Protein AF-A0A365K9Y0-F1 (afdb_monomer_lite)

Secondary structure (DSSP, 8-state):
-HHHHHHHHHHHHHHHHHHHHHHHHHHSS-----HHHHHHHHHHHHHHHHHHHHHHHHHHHHHHHHTTS---THHHHHHHHHHHHHHHHHHHHHHHHHHHHHHHHHHHHHTT--HHHHHHHHHHHHHHHHHHHHTHHHHHHH-TTS-PPPTT-TTHHHHHHHHS-HHHHHHHHHHHHHHHHHHHHHHHHHHHHHHHHHHHH----HHHHHHHHHHHHHHHHHHHHHHHT-

pLDDT: mean 86.02, std 10.95, range [47.28, 97.75]

InterPro domains:
  IPR021509 Protein of unknown function DUF3169 [PF11368] (10-225)

Structure (mmCIF, N/CA/C/O backbone):
data_AF-A0A365K9Y0-F1
#
_entry.id   AF-A0A365K9Y0-F1
#
loop_
_atom_site.group_PDB
_atom_site.id
_atom_site.type_symbol
_atom_site.label_atom_id
_atom_site.label_alt_id
_atom_site.label_comp_id
_atom_site.label_asym_id
_atom_site.label_entity_id
_atom_site.label_seq_id
_atom_site.pdbx_PDB_ins_code
_atom_site.Cartn_x
_atom_site.Cartn_y
_atom_site.Cartn_z
_atom_site.occupancy
_atom_site.B_iso_or_equiv
_atom_site.auth_seq_id
_atom_site.auth_comp_id
_atom_site.auth_asym_id
_atom_site.auth_atom_id
_atom_site.pdbx_PDB_model_num
ATOM 1 N N . MET A 1 1 ? 14.639 14.909 0.137 1.00 47.28 1 MET A N 1
ATOM 2 C CA . MET A 1 1 ? 13.345 14.200 0.332 1.00 47.28 1 MET A CA 1
ATOM 3 C C . MET A 1 1 ? 13.220 13.390 1.638 1.00 47.28 1 MET A C 1
ATOM 5 O O . MET A 1 1 ? 12.130 13.371 2.189 1.00 47.28 1 MET A O 1
ATOM 9 N N . LYS A 1 2 ? 14.280 12.770 2.198 1.00 50.22 2 LYS A N 1
ATOM 10 C CA . LYS A 1 2 ? 14.204 11.940 3.435 1.00 50.22 2 LYS A CA 1
ATOM 11 C C . LYS A 1 2 ? 13.753 12.659 4.723 1.00 50.22 2 LYS A C 1
ATOM 13 O O . LYS A 1 2 ? 13.186 12.006 5.595 1.00 50.22 2 LYS A O 1
ATOM 18 N N . ASN A 1 3 ? 13.998 13.965 4.860 1.00 50.78 3 ASN A N 1
ATOM 19 C CA . ASN A 1 3 ? 13.683 14.694 6.098 1.00 50.78 3 ASN A CA 1
ATOM 20 C C . ASN A 1 3 ? 12.217 15.143 6.171 1.00 50.78 3 ASN A C 1
ATOM 22 O O . ASN A 1 3 ? 11.611 15.014 7.228 1.00 50.78 3 ASN A O 1
ATOM 26 N N . GLY A 1 4 ? 11.616 15.565 5.052 1.00 55.62 4 GLY A N 1
ATOM 27 C CA . GLY A 1 4 ? 10.211 15.995 5.015 1.00 55.62 4 GLY A CA 1
ATOM 28 C C . GLY A 1 4 ? 9.234 14.875 5.385 1.00 55.62 4 GLY A C 1
ATOM 29 O O . GLY A 1 4 ? 8.349 15.078 6.205 1.00 55.62 4 GLY A O 1
ATOM 30 N N . MET A 1 5 ? 9.459 13.660 4.875 1.00 51.56 5 MET A N 1
ATOM 31 C CA . MET A 1 5 ? 8.613 12.503 5.192 1.00 51.56 5 MET A CA 1
ATOM 32 C C . MET A 1 5 ? 8.728 12.074 6.663 1.00 51.56 5 MET A C 1
ATOM 34 O O . MET A 1 5 ? 7.728 11.753 7.295 1.00 51.56 5 MET A O 1
ATOM 38 N N . LYS A 1 6 ? 9.932 12.136 7.252 1.00 57.03 6 LYS A N 1
ATOM 39 C CA . LYS A 1 6 ? 10.126 11.882 8.690 1.00 57.03 6 LYS A CA 1
ATOM 40 C C . LYS A 1 6 ? 9.431 12.931 9.559 1.00 57.03 6 LYS A C 1
ATOM 42 O O . LYS A 1 6 ? 8.888 12.584 10.603 1.00 57.03 6 LYS A O 1
ATOM 47 N N . ILE A 1 7 ? 9.449 14.195 9.135 1.00 66.12 7 ILE A N 1
ATOM 48 C CA . ILE A 1 7 ? 8.769 15.293 9.829 1.00 66.12 7 ILE A CA 1
ATOM 49 C C . ILE A 1 7 ? 7.248 15.117 9.734 1.00 66.12 7 ILE A C 1
ATOM 51 O O . ILE A 1 7 ? 6.581 15.192 10.757 1.00 66.12 7 ILE A O 1
ATOM 55 N N . ALA A 1 8 ? 6.711 14.768 8.561 1.00 60.38 8 ALA A N 1
ATOM 56 C CA . ALA A 1 8 ? 5.287 14.479 8.382 1.00 60.38 8 ALA A CA 1
ATOM 57 C C . ALA A 1 8 ? 4.805 13.307 9.256 1.00 60.38 8 ALA A C 1
ATOM 59 O O . ALA A 1 8 ? 3.777 13.419 9.914 1.00 60.38 8 ALA A O 1
ATOM 60 N N . ILE A 1 9 ? 5.582 12.220 9.338 1.00 59.28 9 ILE A N 1
ATOM 61 C CA . ILE A 1 9 ? 5.271 11.077 10.215 1.00 59.28 9 ILE A CA 1
ATOM 62 C C . ILE A 1 9 ? 5.286 11.496 11.691 1.00 59.28 9 ILE A C 1
ATOM 64 O O . ILE A 1 9 ? 4.375 11.149 12.435 1.00 59.28 9 ILE A O 1
ATOM 68 N N . ARG A 1 10 ? 6.283 12.279 12.125 1.00 67.69 10 ARG A N 1
ATOM 69 C CA . ARG A 1 10 ? 6.345 12.795 13.504 1.00 67.69 10 ARG A CA 1
ATOM 70 C C . ARG A 1 10 ? 5.195 13.748 13.821 1.00 67.69 10 ARG A C 1
ATOM 72 O O . ARG A 1 10 ? 4.688 13.704 14.933 1.00 67.69 10 ARG A O 1
ATOM 79 N N . MET A 1 11 ? 4.771 14.568 12.859 1.00 72.19 11 MET A N 1
ATOM 80 C CA . MET A 1 11 ? 3.613 15.451 13.010 1.00 72.19 11 MET A CA 1
ATOM 81 C C . MET A 1 11 ? 2.305 14.665 13.081 1.00 72.19 11 MET A C 1
ATOM 83 O O . MET A 1 11 ? 1.490 14.972 13.935 1.00 72.19 11 MET A O 1
ATOM 87 N N . LEU A 1 12 ? 2.122 13.622 12.264 1.00 64.69 12 LEU A N 1
ATOM 88 C CA . LEU A 1 12 ? 0.952 12.741 12.351 1.00 64.69 12 LEU A CA 1
ATOM 89 C C . LEU A 1 12 ? 0.891 12.012 13.695 1.00 64.69 12 LEU A C 1
ATOM 91 O O . LEU A 1 12 ? -0.146 12.025 14.348 1.00 64.69 12 LEU A O 1
ATOM 95 N N . ILE A 1 13 ? 2.009 11.435 14.145 1.00 69.88 13 ILE A N 1
ATOM 96 C CA . ILE A 1 13 ? 2.094 10.778 15.457 1.00 69.88 13 ILE A CA 1
ATOM 97 C C . ILE A 1 13 ? 1.832 11.790 16.579 1.00 69.88 13 ILE A C 1
ATOM 99 O O . ILE A 1 13 ? 1.041 11.517 17.475 1.00 69.88 13 ILE A O 1
ATOM 103 N N . GLY A 1 14 ? 2.450 12.972 16.514 1.00 72.56 14 GLY A N 1
ATOM 104 C CA . GLY A 1 14 ? 2.245 14.044 17.486 1.00 72.56 14 GLY A CA 1
ATOM 105 C C . GLY A 1 14 ? 0.813 14.578 17.498 1.00 72.56 14 GLY A C 1
ATOM 106 O O . GLY A 1 14 ? 0.299 14.876 18.567 1.00 72.56 14 GLY A O 1
ATOM 107 N N . ALA A 1 15 ? 0.148 14.644 16.344 1.00 73.38 15 ALA A N 1
ATOM 108 C CA . ALA A 1 15 ? -1.249 15.046 16.233 1.00 73.38 15 ALA A CA 1
ATOM 109 C C . ALA A 1 15 ? -2.186 13.988 16.821 1.00 73.38 15 ALA A C 1
ATOM 111 O O . ALA A 1 15 ? -3.086 14.342 17.570 1.00 73.38 15 ALA A O 1
ATOM 112 N N . ILE A 1 16 ? -1.943 12.701 16.549 1.00 69.62 16 ILE A N 1
ATOM 113 C CA . ILE A 1 16 ? -2.717 11.596 17.133 1.00 69.62 16 ILE A CA 1
ATOM 114 C C . ILE A 1 16 ? -2.555 11.599 18.656 1.00 69.62 16 ILE A C 1
ATOM 116 O O . ILE A 1 16 ? -3.551 11.643 19.369 1.00 69.62 16 ILE A O 1
ATOM 120 N N . ILE A 1 17 ? -1.312 11.635 19.153 1.00 74.31 17 ILE A N 1
ATOM 121 C CA . ILE A 1 17 ? -1.021 11.654 20.594 1.00 74.31 17 ILE A CA 1
ATOM 122 C C . ILE A 1 17 ? -1.597 12.919 21.241 1.00 74.31 17 ILE A C 1
ATOM 124 O O . ILE A 1 17 ? -2.304 12.831 22.241 1.00 74.31 17 ILE A O 1
ATOM 128 N N . GLY A 1 18 ? -1.347 14.092 20.657 1.00 75.00 18 GLY A N 1
ATOM 129 C CA . GLY A 1 18 ? -1.820 15.376 21.169 1.00 75.00 18 GLY A CA 1
ATOM 130 C C . GLY A 1 18 ? -3.343 15.459 21.226 1.00 75.00 18 GLY A C 1
ATOM 131 O O . GLY A 1 18 ? -3.885 15.863 22.249 1.00 75.00 18 GLY A O 1
ATOM 132 N N . PHE A 1 19 ? -4.031 15.002 20.177 1.00 72.06 19 PHE A N 1
ATOM 133 C CA . PHE A 1 19 ? -5.490 14.914 20.153 1.00 72.06 19 PHE A CA 1
ATOM 134 C C . PHE A 1 19 ? -6.008 13.963 21.238 1.00 72.06 19 PHE A C 1
ATOM 136 O O . PHE A 1 19 ? -6.910 14.330 21.987 1.00 72.06 19 PHE A O 1
ATOM 143 N N . THR A 1 20 ? -5.394 12.783 21.394 1.00 63.97 20 THR A N 1
ATOM 144 C CA . THR A 1 20 ? -5.797 11.821 22.434 1.00 63.97 20 THR A CA 1
ATOM 145 C C . THR A 1 20 ? -5.592 12.336 23.859 1.00 63.97 20 THR A C 1
ATOM 147 O O . THR A 1 20 ? -6.484 12.189 24.689 1.00 63.97 20 THR A O 1
ATOM 150 N N . VAL A 1 21 ? -4.461 12.988 24.145 1.00 71.69 21 VAL A N 1
ATOM 151 C CA . VAL A 1 21 ? -4.162 13.540 25.477 1.00 71.69 21 VAL A CA 1
ATOM 152 C C . VAL A 1 21 ? -5.057 14.739 25.796 1.00 71.69 21 VAL A C 1
ATOM 154 O O . VAL A 1 21 ? -5.558 14.841 26.913 1.00 71.69 21 VAL A O 1
ATOM 157 N N . AL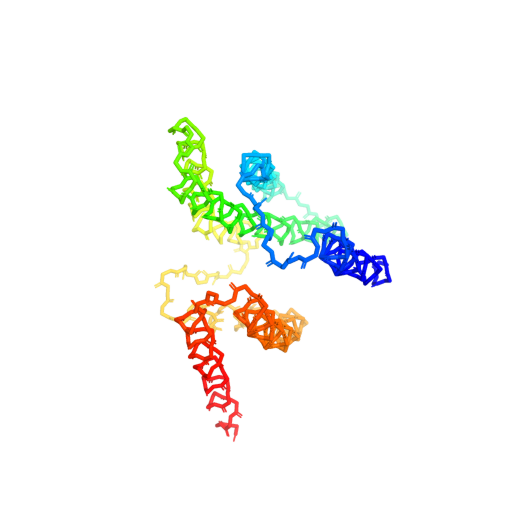A A 1 22 ? -5.289 15.630 24.827 1.00 72.56 22 ALA A N 1
ATOM 158 C CA . ALA A 1 22 ? -6.133 16.807 25.023 1.00 72.56 22 ALA A CA 1
ATOM 159 C C . ALA A 1 22 ? -7.593 16.426 25.307 1.00 72.56 22 ALA A C 1
ATOM 161 O O . ALA A 1 22 ? -8.188 16.948 26.245 1.00 72.56 22 ALA A O 1
ATOM 162 N N . HIS A 1 23 ? -8.149 15.479 24.550 1.00 64.88 23 HIS A N 1
ATOM 163 C CA . HIS A 1 23 ? -9.526 15.016 24.739 1.00 64.88 23 HIS A CA 1
ATOM 164 C C . HIS A 1 23 ? -9.741 14.394 26.123 1.00 64.88 23 HIS A C 1
ATOM 166 O O . HIS A 1 23 ? -10.699 14.712 26.820 1.00 64.88 23 HIS A O 1
ATOM 172 N N . ALA A 1 24 ? -8.807 13.550 26.560 1.00 65.12 24 ALA A N 1
ATOM 173 C CA . ALA A 1 24 ? -8.882 12.916 27.867 1.00 65.12 24 ALA A CA 1
ATOM 174 C C . ALA A 1 24 ? -8.747 13.895 29.037 1.00 65.12 24 ALA A C 1
ATOM 176 O O . ALA A 1 24 ? -9.374 13.707 30.079 1.00 65.12 24 ALA A O 1
ATOM 177 N N . ALA A 1 25 ? -7.943 14.948 28.867 1.00 72.12 25 ALA A N 1
ATOM 178 C CA . ALA A 1 25 ? -7.830 16.015 29.853 1.00 72.12 25 ALA A CA 1
ATOM 179 C C . ALA A 1 25 ? -9.125 16.841 29.974 1.00 72.12 25 ALA A C 1
ATOM 181 O O . ALA A 1 25 ? -9.393 17.383 31.044 1.00 72.12 25 ALA A O 1
ATOM 182 N N . MET A 1 26 ? -9.925 16.933 28.904 1.00 70.75 26 MET A N 1
ATOM 183 C CA . MET A 1 26 ? -11.165 17.716 28.879 1.00 70.75 26 MET A CA 1
ATOM 184 C C . MET A 1 26 ? -12.379 16.971 29.450 1.00 70.75 26 MET A C 1
ATOM 186 O O . MET A 1 26 ? -13.209 17.598 30.100 1.00 70.75 26 MET A O 1
ATOM 190 N N . GLU A 1 27 ? -12.500 15.659 29.236 1.00 63.69 27 GLU A N 1
ATOM 191 C CA . GLU A 1 27 ? -13.720 14.909 29.590 1.00 63.69 27 GLU A CA 1
ATOM 192 C C . GLU A 1 27 ? -13.666 14.190 30.945 1.00 63.69 27 GLU A C 1
ATOM 194 O O . GLU A 1 27 ? -14.670 13.633 31.391 1.00 63.69 27 GLU A O 1
ATOM 199 N N . GLY A 1 28 ? -12.510 14.166 31.621 1.00 61.38 28 GLY A N 1
ATOM 200 C CA . GLY A 1 28 ? -12.351 13.517 32.933 1.00 61.38 28 GLY A CA 1
ATOM 201 C C . GLY A 1 28 ? -12.549 11.990 32.927 1.00 61.38 28 GLY A C 1
ATOM 202 O O . GLY A 1 28 ? -12.435 11.347 33.969 1.00 61.38 28 GLY A O 1
ATOM 203 N N . SER A 1 29 ? -12.814 11.405 31.759 1.00 61.25 29 SER A N 1
ATOM 204 C CA . SER A 1 29 ? -12.914 9.974 31.488 1.00 61.25 29 SER A CA 1
ATOM 205 C C . SER A 1 29 ? -12.377 9.694 30.080 1.00 61.25 29 SER A C 1
ATOM 207 O O . SER A 1 29 ? -12.438 10.551 29.202 1.00 61.25 29 SER A O 1
ATOM 209 N N . TRP A 1 30 ? -11.802 8.509 29.856 1.00 59.56 30 TRP A N 1
ATOM 210 C CA . TRP A 1 30 ? -11.184 8.144 28.572 1.00 59.56 30 TRP A CA 1
ATOM 211 C C . TRP A 1 30 ? -12.194 7.467 27.628 1.00 59.56 30 TRP A C 1
ATOM 213 O O . TRP A 1 30 ? -11.940 6.391 27.086 1.00 59.56 30 TRP A O 1
ATOM 223 N N . GLN A 1 31 ? -13.376 8.062 27.459 1.00 60.00 31 GLN A N 1
ATOM 224 C CA . GLN A 1 31 ? -14.395 7.573 26.526 1.00 60.00 31 GLN A CA 1
ATOM 225 C C . GLN A 1 31 ? -14.465 8.493 25.307 1.00 60.00 31 GLN A C 1
ATOM 227 O O . GLN A 1 31 ? -15.309 9.371 25.218 1.00 60.00 31 GLN A O 1
ATOM 232 N N . MET A 1 32 ? -13.565 8.277 24.343 1.00 61.09 32 MET A N 1
ATOM 233 C CA . MET A 1 32 ? -13.654 8.949 23.045 1.00 61.09 32 MET A CA 1
ATOM 234 C C . MET A 1 32 ? -14.816 8.370 22.235 1.00 61.09 32 MET A C 1
ATOM 236 O O . MET A 1 32 ? -14.696 7.269 21.687 1.00 61.09 32 MET A O 1
ATOM 240 N N . ASP A 1 33 ? -15.910 9.121 22.109 1.00 68.00 33 ASP A N 1
ATOM 241 C CA . ASP A 1 33 ? -16.922 8.826 21.100 1.00 68.00 33 ASP A CA 1
ATOM 242 C C . ASP A 1 33 ? -16.385 9.206 19.711 1.00 68.00 33 ASP A C 1
ATOM 244 O O . ASP A 1 33 ? -16.372 10.365 19.296 1.00 68.00 33 ASP A O 1
ATOM 248 N N . LEU A 1 34 ? -15.883 8.205 18.986 1.00 72.38 34 LEU A N 1
ATOM 249 C CA . LEU A 1 34 ? -15.376 8.360 17.621 1.00 72.38 34 LEU A CA 1
ATOM 250 C C . LEU A 1 34 ? -16.486 8.251 16.566 1.00 72.38 34 LEU A C 1
ATOM 252 O O . LEU A 1 34 ? -16.213 8.422 15.374 1.00 72.38 34 LEU A O 1
ATOM 256 N N . GLN A 1 35 ? -17.732 7.980 16.966 1.00 77.69 35 GLN A N 1
ATOM 257 C CA . GLN A 1 35 ? -18.856 7.832 16.045 1.00 77.69 35 GLN A CA 1
ATOM 258 C C . GLN A 1 35 ? -19.092 9.086 15.176 1.00 77.69 35 GLN A C 1
ATOM 260 O O . GLN A 1 35 ? -19.286 8.919 13.966 1.00 77.69 35 GLN A O 1
ATOM 265 N N . PRO A 1 36 ? -18.976 10.331 15.690 1.00 84.06 36 PRO A N 1
ATOM 266 C CA . PRO A 1 36 ? -19.108 11.538 14.869 1.00 84.06 36 PRO A CA 1
ATOM 267 C C . PRO A 1 36 ? -18.029 11.661 13.782 1.00 84.06 36 PRO A C 1
ATOM 269 O O . PRO A 1 36 ? -18.266 12.256 12.730 1.00 84.06 36 PRO A O 1
ATOM 272 N N . LEU A 1 37 ? -16.846 11.075 14.004 1.00 85.69 37 LEU A N 1
ATOM 273 C CA . LEU A 1 37 ? -15.742 11.082 13.041 1.00 85.69 37 LEU A CA 1
ATOM 274 C C . LEU A 1 37 ? -15.871 9.985 11.977 1.00 85.69 37 LEU A C 1
ATOM 276 O O . LEU A 1 37 ? -15.222 10.073 10.934 1.00 85.69 37 LEU A O 1
ATOM 280 N N . ALA A 1 38 ? -16.717 8.974 12.189 1.00 88.50 38 ALA A N 1
ATOM 281 C CA . ALA A 1 38 ? -16.817 7.831 11.288 1.00 88.50 38 ALA A CA 1
ATOM 282 C C . ALA A 1 38 ? -17.196 8.247 9.857 1.00 88.50 38 ALA A C 1
ATOM 284 O O . ALA A 1 38 ? -16.569 7.791 8.897 1.00 88.50 38 ALA A O 1
ATOM 285 N N . TYR A 1 39 ? -18.180 9.138 9.703 1.00 91.44 39 TYR A N 1
ATOM 286 C CA . TYR A 1 39 ? -18.627 9.615 8.391 1.00 91.44 39 TYR A CA 1
ATOM 287 C C . TYR A 1 39 ? -17.567 10.450 7.645 1.00 91.44 39 TYR A C 1
ATOM 289 O O . TYR A 1 39 ? -17.219 10.080 6.520 1.00 91.44 39 TYR A O 1
ATOM 297 N N . PRO A 1 40 ? -16.986 11.527 8.223 1.00 93.62 40 PRO A N 1
ATOM 298 C CA . PRO A 1 40 ? -15.965 12.306 7.522 1.00 93.62 40 PRO A CA 1
ATOM 299 C C . PRO A 1 40 ? -14.711 11.482 7.206 1.00 93.62 40 PRO A C 1
ATOM 301 O O . PRO A 1 40 ? -14.171 11.604 6.106 1.00 93.62 40 PRO A O 1
ATOM 304 N N . VAL A 1 41 ? -14.278 10.591 8.108 1.00 93.12 41 VAL A N 1
ATOM 305 C CA . VAL A 1 41 ? -13.145 9.687 7.843 1.00 93.12 41 VAL A CA 1
ATOM 306 C C . VAL A 1 41 ? -13.463 8.743 6.685 1.00 93.12 41 VAL A C 1
ATOM 308 O O . VAL A 1 41 ? -12.632 8.561 5.797 1.00 93.12 41 VAL A O 1
ATOM 311 N N . THR A 1 42 ? -14.677 8.193 6.637 1.00 95.12 42 THR A N 1
ATOM 312 C CA . THR A 1 42 ? -15.108 7.325 5.533 1.00 95.12 42 THR A CA 1
ATOM 313 C C . THR A 1 42 ? -15.072 8.063 4.200 1.00 95.12 42 THR A C 1
ATOM 315 O O . THR A 1 42 ? -14.525 7.541 3.232 1.00 95.12 42 THR A O 1
ATOM 318 N N . LEU A 1 43 ? -15.584 9.295 4.145 1.00 95.56 43 LEU A N 1
ATOM 319 C CA . LEU A 1 43 ? -15.583 10.097 2.921 1.00 95.56 43 LEU A CA 1
ATOM 320 C C . LEU A 1 43 ? -14.155 10.351 2.420 1.00 95.56 43 LEU A C 1
ATOM 322 O O . LEU A 1 43 ? -13.883 10.182 1.231 1.00 95.56 43 LEU A O 1
ATOM 326 N N . VAL A 1 44 ? -13.229 10.680 3.326 1.00 96.38 44 VAL A N 1
ATOM 327 C CA . VAL A 1 44 ? -11.808 10.861 2.996 1.00 96.38 44 VAL A CA 1
ATOM 328 C C . VAL A 1 44 ? -11.189 9.568 2.461 1.00 96.38 44 VAL A C 1
ATOM 330 O O . VAL A 1 44 ? -10.495 9.610 1.446 1.00 96.38 44 VAL A O 1
ATOM 333 N N . LEU A 1 45 ? -11.453 8.419 3.090 1.00 96.75 45 LEU A N 1
ATOM 334 C CA . LEU A 1 45 ? -10.920 7.129 2.641 1.00 96.75 45 LEU A CA 1
ATOM 335 C C . LEU A 1 45 ? -11.465 6.722 1.267 1.00 96.75 45 LEU A C 1
ATOM 337 O O . LEU A 1 45 ? -10.691 6.286 0.414 1.00 96.75 45 LEU A O 1
ATOM 341 N N . VAL A 1 46 ? -12.767 6.906 1.025 1.00 97.19 46 VAL A N 1
ATOM 342 C CA . VAL A 1 46 ? -13.390 6.635 -0.280 1.00 97.19 46 VAL A CA 1
ATOM 343 C C . VAL A 1 46 ? -12.799 7.548 -1.351 1.00 97.19 46 VAL A C 1
ATOM 345 O O . VAL A 1 46 ? -12.366 7.063 -2.395 1.00 97.19 46 VAL A O 1
ATOM 348 N N . ALA A 1 47 ? -12.718 8.855 -1.090 1.00 97.25 47 ALA A N 1
ATOM 349 C CA . ALA A 1 47 ? -12.146 9.811 -2.034 1.00 97.25 47 ALA A CA 1
ATOM 350 C C . ALA A 1 47 ? -10.680 9.482 -2.353 1.00 97.25 47 ALA A C 1
ATOM 352 O O . ALA A 1 47 ? -10.295 9.446 -3.522 1.00 97.25 47 ALA A O 1
ATOM 353 N N . ALA A 1 48 ? -9.873 9.178 -1.334 1.00 97.31 48 ALA A N 1
ATOM 354 C CA . ALA A 1 48 ? -8.477 8.798 -1.512 1.00 97.31 48 ALA A CA 1
ATOM 355 C C . ALA A 1 48 ? -8.334 7.487 -2.304 1.00 97.31 48 ALA A C 1
ATOM 357 O O . ALA A 1 48 ? -7.503 7.418 -3.207 1.00 97.31 48 ALA A O 1
ATOM 358 N N . SER A 1 49 ? -9.179 6.484 -2.040 1.00 97.38 49 SER A N 1
ATOM 359 C CA . SER A 1 49 ? -9.207 5.228 -2.802 1.00 97.38 49 SER A CA 1
ATOM 360 C C . SER A 1 49 ? -9.529 5.468 -4.283 1.00 97.38 49 SER A C 1
ATOM 362 O O . SER A 1 49 ? -8.810 4.982 -5.157 1.00 97.38 49 SER A O 1
ATOM 364 N N . VAL A 1 50 ? -10.537 6.295 -4.581 1.00 97.44 50 VAL A N 1
ATOM 365 C CA . VAL A 1 50 ? -10.897 6.661 -5.961 1.00 97.44 50 VAL A CA 1
ATOM 366 C C . VAL A 1 50 ? -9.753 7.401 -6.655 1.00 97.44 50 VAL A C 1
ATOM 368 O O . VAL A 1 50 ? -9.393 7.055 -7.779 1.00 97.44 50 VAL A O 1
ATOM 371 N N . VAL A 1 51 ? -9.127 8.379 -5.994 1.00 97.75 51 VAL A N 1
ATOM 372 C CA . VAL A 1 51 ? -7.969 9.103 -6.549 1.00 97.75 51 VAL A CA 1
ATOM 373 C C . VAL A 1 51 ? -6.811 8.146 -6.840 1.00 97.75 51 VAL A C 1
ATOM 375 O O . VAL A 1 51 ? -6.220 8.207 -7.917 1.00 97.75 51 VAL A O 1
ATOM 378 N N . SER A 1 52 ? -6.513 7.224 -5.925 1.00 96.94 52 SER A N 1
ATOM 379 C CA . SER A 1 52 ? -5.496 6.189 -6.114 1.00 96.94 52 SER A CA 1
ATOM 380 C C . SER A 1 52 ? -5.778 5.300 -7.331 1.00 96.94 52 SER A C 1
ATOM 382 O O . SER A 1 52 ? -4.873 5.037 -8.128 1.00 96.94 52 SER A O 1
ATOM 384 N N . VAL A 1 53 ? -7.033 4.894 -7.536 1.00 96.12 53 VAL A N 1
ATOM 385 C CA . VAL A 1 53 ? -7.451 4.137 -8.726 1.00 96.12 53 VAL A CA 1
ATOM 386 C C . VAL A 1 53 ? -7.257 4.959 -10.001 1.00 96.12 53 VAL A C 1
ATOM 388 O O . VAL A 1 53 ? -6.661 4.469 -10.961 1.00 96.12 53 VAL A O 1
ATOM 391 N N . LEU A 1 54 ? -7.693 6.221 -10.012 1.00 96.94 54 LEU A N 1
ATOM 392 C CA . LEU A 1 54 ? -7.542 7.108 -11.170 1.00 96.94 54 LEU A CA 1
ATOM 393 C C . LEU A 1 54 ? -6.069 7.325 -11.537 1.00 96.94 54 LEU A C 1
ATOM 395 O O . LEU A 1 54 ? -5.719 7.262 -12.715 1.00 96.94 54 LEU A O 1
ATOM 399 N N . LEU A 1 55 ? -5.195 7.519 -10.545 1.00 96.81 55 LEU A N 1
ATOM 400 C CA . LEU A 1 55 ? -3.750 7.630 -10.760 1.00 96.81 55 LEU A CA 1
ATOM 401 C C . LEU A 1 55 ? -3.163 6.347 -11.353 1.00 96.81 55 LEU A C 1
ATOM 403 O O . LEU A 1 55 ? -2.358 6.414 -12.282 1.00 96.81 55 LEU A O 1
ATOM 407 N N . THR A 1 56 ? -3.600 5.186 -10.864 1.00 96.00 56 THR A N 1
ATOM 408 C CA . THR A 1 56 ? -3.172 3.879 -11.385 1.00 96.00 56 THR A CA 1
ATOM 409 C C . THR A 1 56 ? -3.541 3.732 -12.861 1.00 96.00 56 THR A C 1
ATOM 411 O O . THR A 1 56 ? -2.682 3.421 -13.686 1.00 96.00 56 THR A O 1
ATOM 414 N N . VAL A 1 57 ? -4.797 4.025 -13.216 1.00 95.50 57 VAL A N 1
ATOM 415 C CA . VAL A 1 57 ? -5.289 3.987 -14.605 1.00 95.50 57 VAL A CA 1
ATOM 416 C C . VAL A 1 57 ? -4.529 4.986 -15.480 1.00 95.50 57 VAL A C 1
ATOM 418 O O . VAL A 1 57 ? -4.100 4.645 -16.582 1.00 95.50 57 VAL A O 1
ATOM 421 N N . TYR A 1 58 ? -4.329 6.212 -14.996 1.00 96.00 58 TYR A N 1
ATOM 422 C CA . TYR A 1 58 ? -3.607 7.255 -15.721 1.00 96.00 58 TYR A CA 1
ATOM 423 C C . TYR A 1 58 ? -2.176 6.824 -16.066 1.00 96.00 58 TYR A C 1
ATOM 425 O O . TYR A 1 58 ? -1.774 6.898 -17.231 1.00 96.00 58 TYR A O 1
ATOM 433 N N . TYR A 1 59 ? -1.417 6.328 -15.085 1.00 95.50 59 TYR A N 1
ATOM 434 C CA . TYR A 1 59 ? -0.057 5.853 -15.327 1.00 95.50 59 TYR A CA 1
ATOM 435 C C . TYR A 1 59 ? -0.030 4.614 -16.222 1.00 95.50 59 TYR A C 1
ATOM 437 O O . TYR A 1 59 ? 0.800 4.558 -17.126 1.00 95.50 59 TYR A O 1
ATOM 445 N N . TYR A 1 60 ? -0.968 3.677 -16.056 1.00 94.12 60 TYR A N 1
ATOM 446 C CA . TYR A 1 60 ? -1.105 2.524 -16.948 1.00 94.12 60 TYR A CA 1
ATOM 447 C C . TYR A 1 60 ? -1.251 2.953 -18.417 1.00 94.12 60 TYR A C 1
ATOM 449 O O . TYR A 1 60 ? -0.519 2.477 -19.288 1.00 94.12 60 TYR A O 1
ATOM 457 N N . LEU A 1 61 ? -2.168 3.886 -18.702 1.00 93.62 61 LEU A N 1
ATOM 458 C CA . LEU A 1 61 ? -2.399 4.385 -20.061 1.00 93.62 61 LEU A CA 1
ATOM 459 C C . LEU A 1 61 ? -1.175 5.127 -20.607 1.00 93.62 61 LEU A C 1
ATOM 461 O O . LEU A 1 61 ? -0.826 4.966 -21.778 1.00 93.62 61 LEU A O 1
ATOM 465 N N . LYS A 1 62 ? -0.506 5.912 -19.758 1.00 92.94 62 LYS A N 1
ATOM 466 C CA . LYS A 1 62 ? 0.698 6.659 -20.122 1.00 92.94 62 LYS A CA 1
ATOM 467 C C . LYS A 1 62 ? 1.853 5.732 -20.499 1.00 92.94 62 LYS A C 1
ATOM 469 O O . LYS A 1 62 ? 2.418 5.898 -21.575 1.00 92.94 62 LYS A O 1
ATOM 474 N N . ILE A 1 63 ? 2.141 4.727 -19.671 1.00 92.94 63 ILE A N 1
ATOM 475 C CA . ILE A 1 63 ? 3.171 3.713 -19.938 1.00 92.94 63 ILE A CA 1
ATOM 476 C C . ILE A 1 63 ? 2.834 2.955 -21.217 1.00 92.94 63 ILE A C 1
ATOM 478 O O . ILE A 1 63 ? 3.683 2.816 -22.089 1.00 92.94 63 ILE A O 1
ATOM 482 N N . ARG A 1 64 ? 1.578 2.519 -21.376 1.00 90.50 64 ARG A N 1
ATOM 483 C CA . ARG A 1 64 ? 1.137 1.798 -22.576 1.00 90.50 64 ARG A CA 1
ATOM 484 C C . ARG A 1 64 ? 1.359 2.605 -23.857 1.00 90.50 64 ARG A C 1
ATOM 486 O O . ARG A 1 64 ? 1.668 2.008 -24.881 1.00 90.50 64 ARG A O 1
ATOM 493 N N . LYS A 1 65 ? 1.178 3.929 -23.811 1.00 87.69 65 LYS A N 1
ATOM 494 C CA . LYS A 1 65 ? 1.452 4.819 -24.946 1.00 87.69 65 LYS A CA 1
ATOM 495 C C . LYS A 1 65 ? 2.954 4.973 -25.194 1.00 87.69 65 LYS A C 1
ATOM 497 O O . LYS A 1 65 ? 3.369 4.935 -26.344 1.00 87.69 65 LYS A O 1
ATOM 502 N N . SER A 1 66 ? 3.749 5.148 -24.139 1.00 85.50 66 SER A N 1
ATOM 503 C CA . SER A 1 66 ? 5.204 5.322 -24.244 1.00 85.50 66 SER A CA 1
ATOM 504 C C . SER A 1 66 ? 5.931 4.061 -24.713 1.00 85.50 66 SER A C 1
ATOM 506 O O . SER A 1 66 ? 6.828 4.172 -25.533 1.00 85.50 66 SER A O 1
ATOM 508 N N . ALA A 1 67 ? 5.494 2.880 -24.278 1.00 84.44 67 ALA A N 1
ATOM 509 C CA . ALA A 1 67 ? 6.094 1.597 -24.648 1.00 84.44 67 ALA A CA 1
ATOM 510 C C . ALA A 1 67 ? 5.918 1.216 -26.134 1.00 84.44 67 ALA A C 1
ATOM 512 O O . ALA A 1 67 ? 6.451 0.210 -26.576 1.00 84.44 67 ALA A O 1
ATOM 513 N N . GLY A 1 68 ? 5.121 1.970 -26.901 1.00 75.44 68 GLY A N 1
ATOM 514 C CA . GLY A 1 68 ? 4.932 1.750 -28.339 1.00 75.44 68 GLY A CA 1
ATOM 515 C C . GLY A 1 68 ? 5.773 2.665 -29.233 1.00 75.44 68 GLY A C 1
ATOM 516 O O . GLY A 1 68 ? 5.551 2.666 -30.439 1.00 75.44 68 GLY A O 1
ATOM 517 N N . ILE A 1 69 ? 6.651 3.492 -28.659 1.00 81.31 69 ILE A N 1
ATOM 518 C CA . ILE A 1 69 ? 7.484 4.450 -29.393 1.00 81.31 69 ILE A CA 1
ATOM 519 C C . ILE A 1 69 ? 8.913 3.907 -29.418 1.00 81.31 69 ILE A C 1
ATOM 521 O O . ILE A 1 69 ? 9.501 3.719 -28.358 1.00 81.31 69 ILE A O 1
ATOM 525 N N . GLU A 1 70 ? 9.463 3.680 -30.611 1.00 73.94 70 GLU A N 1
ATOM 526 C CA . GLU A 1 70 ? 10.880 3.342 -30.780 1.00 73.94 70 GLU A CA 1
ATOM 527 C C . GLU A 1 70 ? 11.727 4.605 -30.574 1.00 73.94 70 GLU A C 1
ATOM 529 O O . GLU A 1 70 ? 11.514 5.629 -31.230 1.00 73.94 70 GLU A O 1
ATOM 534 N N . LEU A 1 71 ? 12.651 4.543 -29.620 1.00 79.62 71 LEU A N 1
ATOM 535 C CA . LEU A 1 71 ? 13.617 5.591 -29.291 1.00 79.62 71 LEU A CA 1
ATOM 536 C C . LEU A 1 71 ? 15.021 4.986 -29.394 1.00 79.62 71 LEU A C 1
ATOM 538 O O . LEU A 1 71 ? 15.157 3.770 -29.337 1.00 79.62 71 LEU A O 1
ATOM 542 N N . TYR A 1 72 ? 16.045 5.824 -29.565 1.00 78.69 72 TYR A N 1
ATOM 543 C CA . TYR A 1 72 ? 17.426 5.363 -29.721 1.00 78.69 72 TYR A CA 1
ATOM 544 C C . TYR A 1 72 ? 18.390 6.199 -28.882 1.00 78.69 72 TYR A C 1
ATOM 546 O O . TYR A 1 72 ? 18.273 7.426 -28.825 1.00 78.69 72 TYR A O 1
ATOM 554 N N . GLY A 1 73 ? 19.394 5.542 -28.301 1.00 80.94 73 GLY A N 1
ATOM 555 C CA . GLY A 1 73 ? 20.480 6.207 -27.581 1.00 80.94 73 GLY A CA 1
ATOM 556 C C . GLY A 1 73 ? 20.018 6.806 -26.251 1.00 80.94 73 GLY A C 1
ATOM 557 O O . GLY A 1 73 ? 19.280 6.179 -25.503 1.00 80.94 73 GLY A O 1
ATOM 558 N N . GLU A 1 74 ? 20.436 8.034 -25.943 1.00 80.19 74 GLU A N 1
ATOM 559 C CA . GLU A 1 74 ? 20.157 8.677 -24.645 1.00 80.19 74 GLU A CA 1
ATOM 560 C C . GLU A 1 74 ? 18.650 8.868 -24.368 1.00 80.19 74 GLU A C 1
ATOM 562 O O . GLU A 1 74 ? 18.202 8.810 -23.220 1.00 80.19 74 GLU A O 1
ATOM 567 N N . ASP A 1 75 ? 17.842 9.038 -25.418 1.00 81.44 75 ASP A N 1
ATOM 568 C CA . ASP A 1 75 ? 16.388 9.171 -25.293 1.00 81.44 75 ASP A CA 1
ATOM 569 C C . ASP A 1 75 ? 15.703 7.858 -24.878 1.00 81.44 75 ASP A C 1
ATOM 571 O O . ASP A 1 75 ? 14.669 7.893 -24.202 1.00 81.44 75 ASP A O 1
ATOM 575 N N . GLU A 1 76 ? 16.281 6.711 -25.245 1.00 82.75 76 GLU A N 1
ATOM 576 C CA . GLU A 1 76 ? 15.809 5.374 -24.868 1.00 82.75 76 GLU A CA 1
ATOM 577 C C . GLU A 1 76 ? 16.021 5.143 -23.366 1.00 82.75 76 GLU A C 1
ATOM 579 O O . GLU A 1 76 ? 15.051 4.931 -22.634 1.00 82.75 76 GLU A O 1
ATOM 584 N N . ASP A 1 77 ? 17.247 5.350 -22.876 1.00 81.69 77 ASP A N 1
ATOM 585 C CA . ASP A 1 77 ? 17.604 5.209 -21.457 1.00 81.69 77 ASP A CA 1
ATOM 586 C C . ASP A 1 77 ? 16.736 6.106 -20.549 1.00 81.69 77 ASP A C 1
ATOM 588 O O . ASP A 1 77 ? 16.232 5.700 -19.489 1.00 81.69 77 ASP A O 1
ATOM 592 N N . LEU A 1 78 ? 16.515 7.359 -20.967 1.00 84.81 78 LEU A N 1
ATOM 593 C CA . LEU A 1 78 ? 15.673 8.307 -20.237 1.00 84.81 78 LEU A CA 1
ATOM 594 C C . LEU A 1 78 ? 14.194 7.900 -20.247 1.00 84.81 78 LEU A C 1
ATOM 596 O O . LEU A 1 78 ? 13.481 8.126 -19.254 1.00 84.81 78 LEU A O 1
ATOM 600 N N . ALA A 1 79 ? 13.712 7.332 -21.352 1.00 85.56 79 ALA A N 1
ATOM 601 C CA . ALA A 1 79 ? 12.351 6.832 -21.462 1.00 85.56 79 ALA A CA 1
ATOM 602 C C . ALA A 1 79 ? 12.144 5.595 -20.585 1.00 85.56 79 ALA A C 1
ATOM 604 O O . ALA A 1 79 ? 11.183 5.579 -19.809 1.00 85.56 79 ALA A O 1
ATOM 605 N N . GLU A 1 80 ? 13.059 4.627 -20.610 1.00 86.06 80 GLU A N 1
ATOM 606 C CA . GLU A 1 80 ? 13.019 3.438 -19.756 1.00 86.06 80 GLU A CA 1
ATOM 607 C C . GLU A 1 80 ? 12.964 3.804 -18.273 1.00 86.06 80 GLU A C 1
ATOM 609 O O . GLU A 1 80 ? 12.040 3.403 -17.554 1.00 86.06 80 GLU A O 1
ATOM 614 N N . GLY A 1 81 ? 13.885 4.657 -17.812 1.00 86.81 81 GLY A N 1
ATOM 615 C CA . GLY A 1 81 ? 13.910 5.106 -16.422 1.00 86.81 81 GLY A CA 1
ATOM 616 C C . GLY A 1 81 ? 12.622 5.831 -16.012 1.00 86.81 81 GLY A C 1
ATOM 617 O O . GLY A 1 81 ? 12.140 5.693 -14.880 1.00 86.81 81 GLY A O 1
ATOM 618 N N . ARG A 1 82 ? 12.011 6.589 -16.931 1.00 89.06 82 ARG A N 1
ATOM 619 C CA . ARG A 1 82 ? 10.724 7.259 -16.702 1.00 89.06 82 ARG A CA 1
ATOM 620 C C . ARG A 1 82 ? 9.568 6.263 -16.631 1.00 89.06 82 ARG A C 1
ATOM 622 O O . ARG A 1 82 ? 8.713 6.420 -15.755 1.00 89.06 82 ARG A O 1
ATOM 629 N N . MET A 1 83 ? 9.521 5.273 -17.520 1.00 91.31 83 MET A N 1
ATOM 630 C CA . MET A 1 83 ? 8.488 4.237 -17.510 1.00 91.31 83 MET A CA 1
ATOM 631 C C . MET A 1 83 ? 8.575 3.389 -16.241 1.00 91.31 83 MET A C 1
ATOM 633 O O . MET A 1 83 ? 7.549 3.155 -15.610 1.00 91.31 83 MET A O 1
ATOM 637 N N . TYR A 1 84 ? 9.779 3.011 -15.802 1.00 90.38 84 TYR A N 1
ATOM 638 C CA . TYR A 1 84 ? 9.977 2.243 -14.570 1.00 90.38 84 TYR A CA 1
ATOM 639 C C . TYR A 1 84 ? 9.485 2.990 -13.319 1.00 90.38 84 TYR A C 1
ATOM 641 O O . TYR A 1 84 ? 8.822 2.413 -12.449 1.00 90.38 84 TYR A O 1
ATOM 649 N N . ARG A 1 85 ? 9.736 4.306 -13.237 1.00 92.12 85 ARG A N 1
ATOM 650 C CA . ARG A 1 85 ? 9.189 5.155 -12.161 1.00 92.12 85 ARG A CA 1
ATOM 651 C C . ARG A 1 85 ? 7.665 5.202 -12.204 1.00 92.12 85 ARG A C 1
ATOM 653 O O . ARG A 1 85 ? 7.030 4.960 -11.187 1.00 92.12 85 ARG A O 1
ATOM 660 N N . GLN A 1 86 ? 7.082 5.434 -13.380 1.00 93.69 86 GLN A N 1
ATOM 661 C CA . GLN A 1 86 ? 5.625 5.445 -13.545 1.00 93.69 86 GLN A CA 1
ATOM 662 C C . GLN A 1 86 ? 4.998 4.090 -13.205 1.00 93.69 86 GLN A C 1
ATOM 664 O O . GLN A 1 86 ? 3.929 4.052 -12.607 1.00 93.69 86 GLN A O 1
ATOM 669 N N . TYR A 1 87 ? 5.660 2.985 -13.551 1.00 93.88 87 TYR A N 1
ATOM 670 C CA . TYR A 1 87 ? 5.218 1.637 -13.207 1.00 93.88 87 TYR A CA 1
ATOM 671 C C . TYR A 1 87 ? 5.206 1.431 -11.688 1.00 93.88 87 TYR A C 1
ATOM 673 O O . TYR A 1 87 ? 4.229 0.928 -11.127 1.00 93.88 87 TYR A O 1
ATOM 681 N N . SER A 1 88 ? 6.269 1.872 -11.014 1.00 93.19 88 SER A N 1
ATOM 682 C CA . SER A 1 88 ? 6.382 1.819 -9.554 1.00 93.19 88 SER A CA 1
ATOM 683 C C . SER A 1 88 ? 5.318 2.688 -8.871 1.00 93.19 88 SER A C 1
ATOM 685 O O . SER A 1 88 ? 4.645 2.220 -7.953 1.00 93.19 88 SER A O 1
ATOM 687 N N . ASP A 1 89 ? 5.104 3.914 -9.358 1.00 94.88 89 ASP A N 1
ATOM 688 C CA . ASP A 1 89 ? 4.096 4.847 -8.839 1.00 94.88 89 ASP A CA 1
ATOM 689 C C . ASP A 1 89 ? 2.666 4.328 -9.059 1.00 94.88 89 ASP A C 1
ATOM 691 O O . ASP A 1 89 ? 1.830 4.414 -8.160 1.00 94.88 89 ASP A O 1
ATOM 695 N N . ALA A 1 90 ? 2.386 3.734 -10.223 1.00 94.75 90 ALA A N 1
ATOM 696 C CA . ALA A 1 90 ? 1.109 3.087 -10.519 1.00 94.75 90 ALA A CA 1
ATOM 697 C C . ALA A 1 90 ? 0.850 1.898 -9.590 1.00 94.75 90 ALA A C 1
ATOM 699 O O . ALA A 1 90 ? -0.245 1.759 -9.052 1.00 94.75 90 ALA A O 1
ATOM 700 N N . THR A 1 91 ? 1.864 1.060 -9.367 1.00 93.81 91 THR A N 1
ATOM 701 C CA . THR A 1 91 ? 1.766 -0.101 -8.471 1.00 93.81 91 THR A CA 1
ATOM 702 C C . THR A 1 91 ? 1.510 0.344 -7.030 1.00 93.81 91 THR A C 1
ATOM 704 O O . THR A 1 91 ? 0.651 -0.216 -6.347 1.00 93.81 91 THR A O 1
ATOM 707 N N . LEU A 1 92 ? 2.205 1.391 -6.572 1.00 94.00 92 LEU A N 1
ATOM 708 C CA . LEU A 1 92 ? 1.978 1.990 -5.258 1.00 94.00 92 LEU A CA 1
ATOM 709 C C . LEU A 1 92 ? 0.555 2.547 -5.135 1.00 94.00 92 LEU A C 1
ATOM 711 O O . LEU A 1 92 ? -0.134 2.242 -4.162 1.00 94.00 92 LEU A O 1
ATOM 715 N N . ALA A 1 93 ? 0.107 3.335 -6.115 1.00 95.31 93 ALA A N 1
ATOM 716 C CA . ALA A 1 93 ? -1.237 3.898 -6.131 1.00 95.31 93 ALA A CA 1
ATOM 717 C C . ALA A 1 93 ? -2.307 2.795 -6.128 1.00 95.31 93 ALA A C 1
ATOM 719 O O . ALA A 1 93 ? -3.246 2.874 -5.340 1.00 95.31 93 ALA A O 1
ATOM 720 N N . GLY A 1 94 ? -2.136 1.732 -6.915 1.00 94.62 94 GLY A N 1
ATOM 721 C CA . GLY A 1 94 ? -3.082 0.618 -6.984 1.00 94.62 94 GLY A CA 1
ATOM 722 C C . GLY A 1 94 ? -3.222 -0.101 -5.644 1.00 94.62 94 GLY A C 1
ATOM 723 O O . GLY A 1 94 ? -4.342 -0.279 -5.154 1.00 94.62 94 GLY A O 1
ATOM 724 N N . ASN A 1 95 ? -2.087 -0.419 -5.011 1.00 94.19 95 ASN A N 1
ATOM 725 C CA . ASN A 1 95 ? -2.039 -1.045 -3.688 1.00 94.19 95 ASN A CA 1
ATOM 726 C C . ASN A 1 95 ? -2.659 -0.150 -2.603 1.00 94.19 95 ASN A C 1
ATOM 728 O O . ASN A 1 95 ? -3.428 -0.638 -1.774 1.00 94.19 95 ASN A O 1
ATOM 732 N N . LEU A 1 96 ? -2.378 1.159 -2.620 1.00 94.56 96 LEU A N 1
ATOM 733 C CA . LEU A 1 96 ? -3.011 2.114 -1.705 1.00 94.56 96 LEU A CA 1
ATOM 734 C C . LEU A 1 96 ? -4.523 2.185 -1.928 1.00 94.56 96 LEU A C 1
ATOM 736 O O . LEU A 1 96 ? -5.274 2.140 -0.959 1.00 94.56 96 LEU A O 1
ATOM 740 N N . GLY A 1 97 ? -4.976 2.229 -3.182 1.00 95.38 97 GLY A N 1
ATOM 741 C CA . GLY A 1 97 ? -6.398 2.240 -3.523 1.00 95.38 97 GLY A CA 1
ATOM 742 C C . GLY A 1 97 ? -7.142 1.029 -2.961 1.00 95.38 97 GLY A C 1
ATOM 743 O O . GLY A 1 97 ? -8.214 1.194 -2.376 1.00 95.38 97 GLY A O 1
ATOM 744 N N . MET A 1 98 ? -6.529 -0.158 -3.041 1.00 94.75 98 MET A N 1
ATOM 745 C CA . MET A 1 98 ? -7.065 -1.397 -2.469 1.00 94.75 98 MET A CA 1
ATOM 746 C C . MET A 1 98 ? -7.178 -1.318 -0.941 1.00 94.75 98 MET A C 1
ATOM 748 O O . MET A 1 98 ? -8.245 -1.584 -0.391 1.00 94.75 98 MET A O 1
ATOM 752 N N . ILE A 1 99 ? -6.095 -0.931 -0.255 1.00 95.38 99 ILE A N 1
ATOM 753 C CA . ILE A 1 99 ? -6.051 -0.855 1.215 1.00 95.38 99 ILE A CA 1
ATOM 754 C C . ILE A 1 99 ? -7.050 0.187 1.736 1.00 95.38 99 ILE A C 1
ATOM 756 O O . ILE A 1 99 ? -7.803 -0.089 2.668 1.00 95.38 99 ILE A O 1
ATOM 760 N N . LEU A 1 100 ? -7.090 1.371 1.118 1.00 96.62 100 LEU A N 1
ATOM 761 C CA . LEU A 1 100 ? -8.001 2.455 1.493 1.00 96.62 100 LEU A CA 1
ATOM 762 C C . LEU A 1 100 ? -9.464 2.086 1.226 1.00 96.62 100 LEU A C 1
ATOM 764 O O . LEU A 1 100 ? -10.322 2.380 2.055 1.00 96.62 100 LEU A O 1
ATOM 768 N N . GLY A 1 101 ? -9.745 1.403 0.111 1.00 96.19 101 GLY A N 1
ATOM 769 C CA . GLY A 1 101 ? -11.085 0.912 -0.213 1.00 96.19 101 GLY A CA 1
ATOM 770 C C . GLY A 1 101 ? -11.585 -0.112 0.808 1.00 96.19 101 GLY A C 1
ATOM 771 O O . GLY A 1 101 ? -12.709 -0.001 1.296 1.00 96.19 101 GLY A O 1
ATOM 772 N N . LEU A 1 102 ? -10.728 -1.057 1.210 1.00 95.88 102 LEU A N 1
ATOM 773 C CA . LEU A 1 102 ? -11.051 -2.038 2.249 1.00 95.88 102 LEU A CA 1
ATOM 774 C C . LEU A 1 102 ? -11.259 -1.389 3.629 1.00 95.88 102 LEU A C 1
ATOM 776 O O . LEU A 1 102 ? -12.179 -1.764 4.362 1.00 95.88 102 LEU A O 1
ATOM 780 N N . ALA A 1 103 ? -10.433 -0.399 3.980 1.00 95.31 103 ALA A N 1
ATOM 781 C CA . ALA A 1 103 ? -10.581 0.358 5.221 1.00 95.31 103 ALA A CA 1
ATOM 782 C C . ALA A 1 103 ? -11.902 1.148 5.246 1.00 95.31 103 ALA A C 1
ATOM 784 O O . ALA A 1 103 ? -12.628 1.100 6.240 1.00 95.31 103 ALA A O 1
ATOM 785 N N . ALA A 1 104 ? -12.254 1.810 4.137 1.00 96.06 104 ALA A N 1
ATOM 786 C CA . ALA A 1 104 ? -13.533 2.498 3.990 1.00 96.06 104 ALA A CA 1
ATOM 787 C C . ALA A 1 104 ? -14.714 1.531 4.141 1.00 96.06 104 ALA A C 1
ATOM 789 O O . ALA A 1 104 ? -15.642 1.819 4.892 1.00 96.06 104 ALA A O 1
ATOM 790 N N . LEU A 1 105 ? -14.666 0.363 3.488 1.00 96.06 105 LEU A N 1
ATOM 791 C CA . LEU A 1 105 ? -15.728 -0.642 3.591 1.00 96.06 105 LEU A CA 1
ATOM 792 C C . LEU A 1 105 ? -15.922 -1.151 5.012 1.00 96.06 105 LEU A C 1
ATOM 794 O O . LEU A 1 105 ? -17.058 -1.250 5.472 1.00 96.06 105 LEU A O 1
ATOM 798 N N . SER A 1 106 ? -14.824 -1.416 5.717 1.00 93.25 106 SER A N 1
ATOM 799 C CA . SER A 1 106 ? -14.870 -1.812 7.125 1.00 93.25 106 SER A CA 1
ATOM 800 C C . SER A 1 106 ? -15.612 -0.769 7.968 1.00 93.25 106 SER A C 1
ATOM 802 O O . SER A 1 106 ? -16.519 -1.125 8.717 1.00 93.25 106 SER A O 1
ATOM 804 N N . LEU A 1 107 ? -15.296 0.522 7.803 1.00 92.69 107 LEU A N 1
ATOM 805 C CA . LEU A 1 107 ? -15.976 1.597 8.534 1.00 92.69 107 LEU A CA 1
ATOM 806 C C . LEU A 1 107 ? -17.445 1.754 8.139 1.00 92.69 107 LEU A C 1
ATOM 808 O O . LEU A 1 107 ? -18.277 1.965 9.017 1.00 92.69 107 LEU A O 1
ATOM 812 N N . ILE A 1 108 ? -17.779 1.628 6.854 1.00 94.62 108 ILE A N 1
ATOM 813 C CA . ILE A 1 108 ? -19.164 1.732 6.376 1.00 94.62 108 ILE A CA 1
ATOM 814 C C . ILE A 1 108 ? -20.037 0.651 7.012 1.00 94.62 108 ILE A C 1
ATOM 816 O O . ILE A 1 108 ? -21.127 0.959 7.492 1.00 94.62 108 ILE A O 1
ATOM 820 N N . VAL A 1 109 ? -19.546 -0.593 7.048 1.00 93.44 109 VAL A N 1
ATOM 821 C CA . VAL A 1 109 ? -20.260 -1.730 7.645 1.00 93.44 109 VAL A CA 1
ATOM 822 C C . VAL A 1 109 ? -20.407 -1.551 9.154 1.00 93.44 109 VAL A C 1
ATOM 824 O O . VAL A 1 109 ? -21.505 -1.713 9.677 1.00 93.44 109 VAL A O 1
ATOM 827 N N . ILE A 1 110 ? -19.328 -1.179 9.852 1.00 90.25 110 ILE A N 1
ATOM 828 C CA . ILE A 1 110 ? -19.337 -1.015 11.314 1.00 90.25 110 ILE A CA 1
ATOM 829 C C . ILE A 1 110 ? -20.242 0.147 11.742 1.00 90.25 110 ILE A C 1
ATOM 831 O O . ILE A 1 110 ? -21.003 0.014 12.695 1.00 90.25 110 ILE A O 1
ATOM 835 N N . ALA A 1 111 ? -20.174 1.283 11.046 1.00 90.38 111 ALA A N 1
ATOM 836 C CA . ALA A 1 111 ? -20.915 2.492 11.400 1.00 90.38 111 ALA A CA 1
ATOM 837 C C . ALA A 1 111 ? -22.310 2.576 10.751 1.00 90.38 111 ALA A C 1
ATOM 839 O O . ALA A 1 111 ? -22.973 3.603 10.886 1.00 90.38 111 ALA A O 1
ATOM 840 N N . GLY A 1 112 ? -22.751 1.539 10.028 1.00 89.50 112 GLY A N 1
ATOM 841 C CA . GLY A 1 112 ? -24.068 1.502 9.383 1.00 89.50 112 GLY A CA 1
ATOM 842 C C . GLY A 1 112 ? -24.294 2.641 8.382 1.00 89.50 112 GLY A C 1
ATOM 843 O O . GLY A 1 112 ? -25.394 3.187 8.301 1.00 89.50 112 GLY A O 1
ATOM 844 N N . GLN A 1 113 ? -23.247 3.049 7.660 1.00 91.62 113 GLN A N 1
ATOM 845 C CA . GLN A 1 113 ? -23.319 4.187 6.743 1.00 91.62 113 GLN A CA 1
ATOM 846 C C . GLN A 1 113 ? -24.003 3.827 5.419 1.00 91.62 113 GLN A C 1
ATOM 848 O O . GLN A 1 113 ? -24.329 2.677 5.129 1.00 91.62 113 GLN A O 1
ATOM 853 N N . SER A 1 114 ? -24.237 4.849 4.596 1.00 90.94 114 SER A N 1
ATOM 854 C CA . SER A 1 114 ? -25.047 4.718 3.390 1.00 90.94 114 SER A CA 1
ATOM 855 C C . SER A 1 114 ? -24.493 3.710 2.376 1.00 90.94 114 SER A C 1
ATOM 857 O O . SER A 1 114 ? -23.306 3.718 2.045 1.00 90.94 114 SER A O 1
ATOM 859 N N . GLY A 1 115 ? -25.384 2.897 1.799 1.00 91.75 115 GLY A N 1
ATOM 860 C CA . GLY A 1 115 ? -25.023 1.858 0.832 1.00 91.75 115 GLY A CA 1
ATOM 861 C C . GLY A 1 115 ? -24.371 2.381 -0.453 1.00 91.75 115 GLY A C 1
ATOM 862 O O . GLY A 1 115 ? -23.573 1.669 -1.058 1.00 91.75 115 GLY A O 1
ATOM 863 N N . TRP A 1 116 ? -24.626 3.629 -0.863 1.00 94.38 116 TRP A N 1
ATOM 864 C CA . TRP A 1 116 ? -23.971 4.193 -2.052 1.00 94.38 116 TRP A CA 1
ATOM 865 C C . TRP A 1 116 ? -22.461 4.390 -1.845 1.00 94.38 116 TRP A C 1
ATOM 867 O O . TRP A 1 116 ? -21.687 4.145 -2.769 1.00 94.38 116 TRP A O 1
ATOM 877 N N . LEU A 1 117 ? -22.024 4.750 -0.629 1.00 94.75 117 LEU A N 1
ATOM 878 C CA . LEU A 1 117 ? -20.599 4.827 -0.283 1.00 94.75 117 LEU A CA 1
ATOM 879 C C . LEU A 1 117 ? -19.951 3.443 -0.352 1.00 94.75 117 LEU A C 1
ATOM 881 O O . LEU A 1 117 ? -18.834 3.315 -0.854 1.00 94.75 117 LEU A O 1
ATOM 885 N N . ALA A 1 118 ? -20.670 2.403 0.089 1.00 95.50 118 ALA A N 1
ATOM 886 C CA . ALA A 1 118 ? -20.196 1.025 -0.006 1.00 95.50 118 ALA A CA 1
ATOM 887 C C . ALA A 1 118 ? -19.989 0.611 -1.468 1.00 95.50 118 ALA A C 1
ATOM 889 O O . ALA A 1 118 ? -18.953 0.045 -1.802 1.00 95.50 118 ALA A O 1
ATOM 890 N N . LEU A 1 119 ? -20.934 0.939 -2.357 1.00 96.44 119 LEU A N 1
ATOM 891 C CA . LEU A 1 119 ? -20.821 0.623 -3.784 1.00 96.44 119 LEU A CA 1
ATOM 892 C C . LEU A 1 119 ? -19.597 1.284 -4.427 1.00 96.44 119 LEU A C 1
ATOM 894 O O . LEU A 1 119 ? -18.869 0.620 -5.165 1.00 96.44 119 LEU A O 1
ATOM 898 N N . ILE A 1 120 ? -19.329 2.557 -4.118 1.00 96.12 120 ILE A N 1
ATOM 899 C CA . ILE A 1 120 ? -18.144 3.260 -4.634 1.00 96.12 120 ILE A CA 1
ATOM 900 C C . ILE A 1 120 ? -16.859 2.620 -4.099 1.00 96.12 120 ILE A C 1
ATOM 902 O O . ILE A 1 120 ? -15.936 2.369 -4.873 1.00 96.12 120 ILE A O 1
ATOM 906 N N . ALA A 1 121 ? -16.796 2.323 -2.799 1.00 95.75 121 ALA A N 1
ATOM 907 C CA . ALA A 1 121 ? -15.618 1.714 -2.188 1.00 95.75 121 ALA A CA 1
ATOM 908 C C . ALA A 1 121 ? -15.348 0.295 -2.727 1.00 95.75 121 ALA A C 1
ATOM 910 O O . ALA A 1 121 ? -14.199 -0.035 -3.021 1.00 95.75 121 ALA A O 1
ATOM 911 N N . ILE A 1 122 ? -16.395 -0.516 -2.939 1.00 96.56 122 ILE A N 1
ATOM 912 C CA . ILE A 1 122 ? -16.294 -1.831 -3.594 1.00 96.56 122 ILE A CA 1
ATOM 913 C C . ILE A 1 122 ? -15.775 -1.672 -5.020 1.00 96.56 122 ILE A C 1
ATOM 915 O O . ILE A 1 122 ? -14.827 -2.357 -5.397 1.00 96.56 122 ILE A O 1
ATOM 919 N N . ALA A 1 123 ? -16.363 -0.771 -5.809 1.00 96.12 123 ALA A N 1
ATOM 920 C CA . ALA A 1 123 ? -15.945 -0.555 -7.189 1.00 96.12 123 ALA A CA 1
ATOM 921 C C . ALA A 1 123 ? -14.470 -0.129 -7.267 1.00 96.12 123 ALA A C 1
ATOM 923 O O . ALA A 1 123 ? -13.704 -0.715 -8.031 1.00 96.12 123 ALA A O 1
ATOM 924 N N . ALA A 1 124 ? -14.048 0.827 -6.434 1.00 94.56 124 ALA A N 1
ATOM 925 C CA . ALA A 1 124 ? -12.658 1.267 -6.365 1.00 94.56 124 ALA A CA 1
ATOM 926 C C . ALA A 1 124 ? -11.714 0.117 -5.971 1.00 94.56 124 ALA A C 1
ATOM 928 O O . ALA A 1 124 ? -10.713 -0.120 -6.648 1.00 94.56 124 ALA A O 1
ATOM 929 N N . MET A 1 125 ? -12.068 -0.658 -4.940 1.00 94.56 125 MET A N 1
ATOM 930 C CA . MET A 1 125 ? -11.280 -1.808 -4.493 1.00 94.56 125 MET A CA 1
ATOM 931 C C . MET A 1 125 ? -11.144 -2.873 -5.591 1.00 94.56 125 MET A C 1
ATOM 933 O O . MET A 1 125 ? -10.039 -3.350 -5.839 1.00 94.56 125 MET A O 1
ATOM 937 N N . LEU A 1 126 ? -12.235 -3.223 -6.282 1.00 95.25 126 LEU A N 1
ATOM 938 C CA . LEU A 1 126 ? -12.218 -4.217 -7.360 1.00 95.25 126 LEU A CA 1
ATOM 939 C C . LEU A 1 126 ? -11.362 -3.769 -8.545 1.00 95.25 126 LEU A C 1
ATOM 941 O O . LEU A 1 126 ? -10.608 -4.575 -9.088 1.00 95.25 126 LEU A O 1
ATOM 945 N N . VAL A 1 127 ? -11.431 -2.489 -8.927 1.00 95.12 127 VAL A N 1
ATOM 946 C CA . VAL A 1 127 ? -10.568 -1.947 -9.985 1.00 95.12 127 VAL A CA 1
ATOM 947 C C . VAL A 1 127 ? -9.101 -1.991 -9.557 1.00 95.12 127 VAL A C 1
ATOM 949 O O . VAL A 1 127 ? -8.260 -2.419 -10.347 1.00 95.12 127 VAL A O 1
ATOM 952 N N . SER A 1 128 ? -8.780 -1.622 -8.313 1.00 94.50 128 SER A N 1
ATOM 953 C CA . SER A 1 128 ? -7.420 -1.752 -7.775 1.00 94.50 128 SER A CA 1
ATOM 954 C C . SER A 1 128 ? -6.910 -3.196 -7.823 1.00 94.50 128 SER A C 1
ATOM 956 O O . SER A 1 128 ? -5.803 -3.426 -8.302 1.00 94.50 128 SER A O 1
ATOM 958 N N . VAL A 1 129 ? -7.722 -4.172 -7.398 1.00 93.31 129 VAL A N 1
ATOM 959 C CA . VAL A 1 129 ? -7.370 -5.603 -7.454 1.00 93.31 129 VAL A CA 1
ATOM 960 C C . VAL A 1 129 ? -7.144 -6.056 -8.896 1.00 93.31 129 VAL A C 1
ATOM 962 O O . VAL A 1 129 ? -6.144 -6.708 -9.188 1.00 93.31 129 VAL A O 1
ATOM 965 N N . ALA A 1 130 ? -8.032 -5.683 -9.821 1.00 93.56 130 ALA A N 1
ATOM 966 C CA . ALA A 1 130 ? -7.874 -6.008 -11.235 1.00 93.56 130 ALA A CA 1
ATOM 967 C C . ALA A 1 130 ? -6.563 -5.438 -11.802 1.00 93.56 130 ALA A C 1
ATOM 969 O O . ALA A 1 130 ? -5.847 -6.127 -12.534 1.00 93.56 130 ALA A O 1
ATOM 970 N N . MET A 1 131 ? -6.200 -4.211 -11.418 1.00 91.31 131 MET A N 1
ATOM 971 C CA . MET A 1 131 ? -4.948 -3.587 -11.842 1.00 91.31 131 MET A CA 1
ATOM 972 C C . MET A 1 131 ? -3.708 -4.337 -11.352 1.00 91.31 131 MET A C 1
ATOM 974 O O . MET A 1 131 ? -2.737 -4.406 -12.101 1.00 91.31 131 MET A O 1
ATOM 978 N N . THR A 1 132 ? -3.733 -4.973 -10.177 1.00 86.75 132 THR A N 1
ATOM 979 C CA . THR A 1 132 ? -2.616 -5.810 -9.696 1.00 86.75 132 THR A CA 1
ATOM 980 C C . THR A 1 132 ? -2.312 -6.981 -10.637 1.00 86.75 132 THR A C 1
ATOM 982 O O . THR A 1 132 ? -1.152 -7.361 -10.783 1.00 86.75 132 THR A O 1
ATOM 985 N N . PHE A 1 133 ? -3.320 -7.521 -11.329 1.00 86.62 133 PHE A N 1
ATOM 986 C CA . PHE A 1 133 ? -3.130 -8.590 -12.318 1.00 86.62 133 PHE A CA 1
ATOM 987 C C . PHE A 1 133 ? -2.793 -8.064 -13.719 1.00 86.62 133 PHE A C 1
ATOM 989 O O . PHE A 1 133 ? -2.074 -8.722 -14.469 1.00 86.62 133 PHE A O 1
ATOM 996 N N . ILE A 1 134 ? -3.289 -6.878 -14.082 1.00 89.81 134 ILE A N 1
ATOM 997 C CA . ILE A 1 134 ? -3.072 -6.278 -15.408 1.00 89.81 134 ILE A CA 1
ATOM 998 C C . ILE A 1 134 ? -1.685 -5.627 -15.514 1.00 89.81 134 ILE A C 1
ATOM 1000 O O . ILE A 1 134 ? -1.026 -5.751 -16.549 1.00 89.81 134 ILE A O 1
ATOM 1004 N N . MET A 1 135 ? -1.234 -4.938 -14.460 1.00 89.00 135 MET A N 1
ATOM 1005 C CA . MET A 1 135 ? 0.009 -4.157 -14.456 1.00 89.00 135 MET A CA 1
ATOM 1006 C C . MET A 1 135 ? 1.251 -4.979 -14.823 1.00 89.00 135 MET A C 1
ATOM 1008 O O . MET A 1 135 ? 1.973 -4.530 -15.711 1.00 89.00 135 MET A O 1
ATOM 1012 N N . PRO A 1 136 ? 1.493 -6.189 -14.278 1.00 86.44 136 PRO A N 1
ATOM 1013 C CA . PRO A 1 136 ? 2.656 -6.994 -14.661 1.00 86.44 136 PRO A CA 1
ATOM 1014 C C . PRO A 1 136 ? 2.743 -7.287 -16.167 1.00 86.44 136 PRO A C 1
ATOM 1016 O O . PRO A 1 136 ? 3.834 -7.425 -16.715 1.00 86.44 136 PRO A O 1
ATOM 1019 N N . GLY A 1 137 ? 1.606 -7.317 -16.873 1.00 84.25 137 GLY A N 1
ATOM 1020 C CA . GLY A 1 137 ? 1.572 -7.460 -18.328 1.00 84.25 137 GLY A CA 1
ATOM 1021 C C . GLY A 1 137 ? 2.209 -6.289 -19.089 1.00 84.25 137 GLY A C 1
ATOM 1022 O O . GLY A 1 137 ? 2.627 -6.474 -20.232 1.00 84.25 137 GLY A O 1
ATOM 1023 N N . LEU A 1 138 ? 2.324 -5.102 -18.480 1.00 86.38 138 LEU A N 1
ATOM 1024 C CA . LEU A 1 138 ? 3.042 -3.967 -19.066 1.00 86.38 138 LEU A CA 1
ATOM 1025 C C . LEU A 1 138 ? 4.551 -4.188 -19.116 1.00 86.38 138 LEU A C 1
ATOM 1027 O O . LEU A 1 138 ? 5.173 -3.675 -20.039 1.00 86.38 138 LEU A O 1
ATOM 1031 N N . MET A 1 139 ? 5.131 -4.976 -18.206 1.00 85.69 139 MET A N 1
ATOM 1032 C CA . MET A 1 139 ? 6.580 -5.218 -18.198 1.00 85.69 139 MET A CA 1
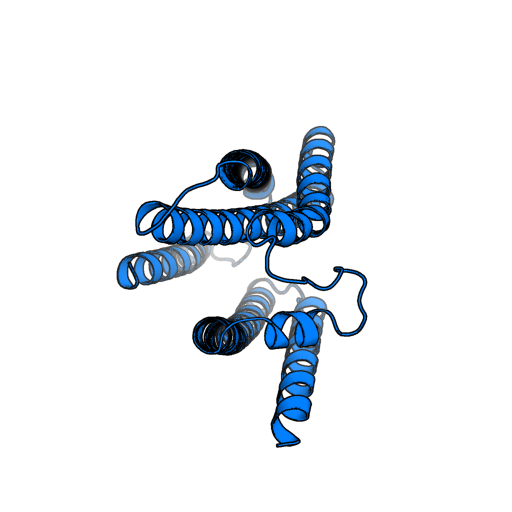ATOM 1033 C C . MET A 1 139 ? 7.050 -5.842 -19.517 1.00 85.69 139 MET A C 1
ATOM 1035 O O . MET A 1 139 ? 8.050 -5.411 -20.076 1.00 85.69 139 MET A O 1
ATOM 1039 N N . LYS A 1 140 ? 6.255 -6.761 -20.086 1.00 84.19 140 LYS A N 1
ATOM 1040 C CA . LYS A 1 140 ? 6.512 -7.368 -21.406 1.00 84.19 140 LYS A CA 1
ATOM 1041 C C . LYS A 1 140 ? 6.477 -6.370 -22.564 1.00 84.19 140 LYS A C 1
ATOM 1043 O O . LYS A 1 140 ? 7.035 -6.650 -23.614 1.00 84.19 140 LYS A O 1
ATOM 1048 N N . LYS A 1 141 ? 5.761 -5.255 -22.406 1.00 83.44 141 LYS A N 1
ATOM 1049 C CA . LYS A 1 141 ? 5.701 -4.186 -23.411 1.00 83.44 141 LYS A CA 1
ATOM 1050 C C . LYS A 1 141 ? 6.808 -3.162 -23.215 1.00 83.44 141 LYS A C 1
ATOM 1052 O O . LYS A 1 141 ? 7.281 -2.618 -24.195 1.00 83.44 141 LYS A O 1
ATOM 1057 N N . MET A 1 142 ? 7.166 -2.883 -21.963 1.00 85.31 142 MET A N 1
ATOM 1058 C CA . MET A 1 142 ? 8.233 -1.946 -21.615 1.00 85.31 142 MET A CA 1
ATOM 1059 C C . MET A 1 142 ? 9.613 -2.480 -21.991 1.00 85.31 142 MET A C 1
ATOM 1061 O O . MET A 1 142 ? 10.455 -1.688 -22.376 1.00 85.31 142 MET A O 1
ATOM 1065 N N . TYR A 1 143 ? 9.807 -3.795 -21.878 1.00 84.38 143 TYR A N 1
ATOM 1066 C CA . TYR A 1 143 ? 11.074 -4.473 -22.138 1.00 84.38 143 TYR A CA 1
ATOM 1067 C C . TYR A 1 143 ? 10.808 -5.730 -22.990 1.00 84.38 143 TYR A C 1
ATOM 1069 O O . TYR A 1 143 ? 10.773 -6.848 -22.455 1.00 84.38 143 TYR A O 1
ATOM 1077 N N . PRO A 1 144 ? 10.490 -5.577 -24.292 1.00 81.38 144 PRO A N 1
ATOM 1078 C CA . PRO A 1 144 ? 10.163 -6.696 -25.184 1.00 81.38 144 PRO A CA 1
ATOM 1079 C C . PRO A 1 144 ? 11.319 -7.692 -25.375 1.00 81.38 144 PRO A C 1
ATOM 1081 O O . PRO A 1 144 ? 11.090 -8.862 -25.683 1.00 81.38 144 PRO A O 1
ATOM 1084 N N . GLU A 1 145 ? 12.556 -7.252 -25.161 1.00 81.06 145 GLU A N 1
ATOM 1085 C CA . GLU A 1 145 ? 13.776 -8.053 -25.187 1.00 81.06 145 GLU A CA 1
ATOM 1086 C C . GLU A 1 145 ? 13.876 -9.030 -24.003 1.00 81.06 145 GLU A C 1
ATOM 1088 O O . GLU A 1 145 ? 14.531 -10.073 -24.105 1.00 81.06 145 GLU A O 1
ATOM 1093 N N . ARG A 1 146 ? 13.177 -8.752 -22.892 1.00 82.81 146 ARG A N 1
ATOM 1094 C CA . ARG A 1 146 ? 13.173 -9.590 -21.685 1.00 82.81 146 ARG A CA 1
ATOM 1095 C C . ARG A 1 146 ? 12.003 -10.581 -21.692 1.00 82.81 146 ARG A C 1
ATOM 1097 O O . ARG A 1 146 ? 10.831 -10.234 -21.838 1.00 82.81 146 ARG A O 1
ATOM 1104 N N . ARG A 1 147 ? 12.291 -11.861 -21.436 1.00 80.94 147 ARG A N 1
ATOM 1105 C CA . ARG A 1 147 ? 11.284 -12.945 -21.403 1.00 80.94 147 ARG A CA 1
ATOM 1106 C C . ARG A 1 147 ? 10.559 -13.062 -20.056 1.00 80.94 147 ARG A C 1
ATOM 1108 O O . ARG A 1 147 ? 10.783 -14.019 -19.319 1.00 80.94 147 ARG A O 1
ATOM 1115 N N . PHE A 1 148 ? 9.709 -12.093 -19.696 1.00 83.00 148 PHE A N 1
ATOM 1116 C CA . PHE A 1 148 ? 9.106 -12.098 -18.352 1.00 83.00 148 PHE A CA 1
ATOM 1117 C C . PHE A 1 148 ? 8.250 -13.340 -18.082 1.00 83.00 148 PHE A C 1
ATOM 1119 O O . PHE A 1 148 ? 7.432 -13.712 -18.939 1.00 83.00 148 PHE A O 1
ATOM 1126 N N . PRO A 1 149 ? 8.368 -13.934 -16.876 1.00 83.38 149 PRO A N 1
ATOM 1127 C CA . PRO A 1 149 ? 7.496 -15.022 -16.459 1.00 83.38 149 PRO A CA 1
ATOM 1128 C C . PRO A 1 149 ? 6.033 -14.563 -16.427 1.00 83.38 149 PRO A C 1
ATOM 1130 O O . PRO A 1 149 ? 5.723 -13.373 -16.313 1.00 83.38 149 PRO A O 1
ATOM 1133 N N . SER A 1 150 ? 5.104 -15.507 -16.560 1.00 82.31 150 SER A N 1
ATOM 1134 C CA . SER A 1 150 ? 3.688 -15.213 -16.333 1.00 82.31 150 SER A CA 1
ATOM 1135 C C . SER A 1 150 ? 3.431 -15.072 -14.835 1.00 82.31 150 SER A C 1
ATOM 1137 O O . SER A 1 150 ? 4.006 -15.816 -14.051 1.00 82.31 150 SER A O 1
ATOM 1139 N N . VAL A 1 151 ? 2.517 -14.187 -14.426 1.00 78.75 151 VAL A N 1
ATOM 1140 C CA . VAL A 1 151 ? 2.115 -14.027 -13.008 1.00 78.75 151 VAL A CA 1
ATOM 1141 C C . VAL A 1 151 ? 1.563 -15.335 -12.416 1.00 78.75 151 VAL A C 1
ATOM 1143 O O . VAL A 1 151 ? 1.584 -15.536 -11.209 1.00 78.75 151 VAL A O 1
ATOM 1146 N N . SER A 1 152 ? 1.091 -16.244 -13.271 1.00 82.19 152 SER A N 1
ATOM 1147 C CA . SER A 1 152 ? 0.624 -17.583 -12.903 1.00 82.19 152 SER A CA 1
ATOM 1148 C C . SER A 1 152 ? 1.743 -18.609 -12.667 1.00 82.19 152 SER A C 1
ATOM 1150 O O . SER A 1 152 ? 1.445 -19.749 -12.316 1.00 82.19 152 SER A O 1
ATOM 1152 N N . ASP A 1 153 ? 3.010 -18.263 -12.910 1.00 83.94 153 ASP A N 1
ATOM 1153 C CA . ASP A 1 153 ? 4.131 -19.185 -12.727 1.00 83.94 153 ASP A CA 1
ATOM 1154 C C . ASP A 1 153 ? 4.383 -19.439 -11.235 1.00 83.94 153 ASP A C 1
ATOM 1156 O O . ASP A 1 153 ? 4.490 -18.499 -10.449 1.00 83.94 153 ASP A O 1
ATOM 1160 N N . LYS A 1 154 ? 4.556 -20.713 -10.850 1.00 84.69 154 LYS A N 1
ATOM 1161 C CA . LYS A 1 154 ? 4.839 -21.111 -9.456 1.00 84.69 154 LYS A CA 1
ATOM 1162 C C . LYS A 1 154 ? 6.031 -20.366 -8.849 1.00 84.69 154 LYS A C 1
ATOM 1164 O O . LYS A 1 154 ? 5.936 -19.883 -7.727 1.00 84.69 154 LYS A O 1
ATOM 1169 N N . ASP A 1 155 ? 7.097 -20.216 -9.630 1.00 86.25 155 ASP A N 1
ATOM 1170 C CA . ASP A 1 155 ? 8.347 -19.581 -9.202 1.00 86.25 155 ASP A CA 1
ATOM 1171 C C . ASP A 1 155 ? 8.486 -18.171 -9.799 1.00 86.25 155 ASP A C 1
ATOM 1173 O O . ASP A 1 155 ? 9.583 -17.732 -10.143 1.00 86.25 155 ASP A O 1
ATOM 1177 N N . TYR A 1 156 ? 7.366 -17.452 -9.977 1.00 85.12 156 TYR A N 1
ATOM 1178 C CA . TYR A 1 156 ? 7.341 -16.126 -10.607 1.00 85.12 156 TYR A CA 1
ATOM 1179 C C . TYR A 1 156 ? 8.375 -15.168 -10.005 1.00 85.12 156 TYR A C 1
ATOM 1181 O O . TYR A 1 156 ? 9.107 -14.519 -10.747 1.00 85.12 156 TYR A O 1
ATOM 1189 N N . ALA A 1 157 ? 8.469 -15.104 -8.673 1.00 84.81 157 ALA A N 1
ATOM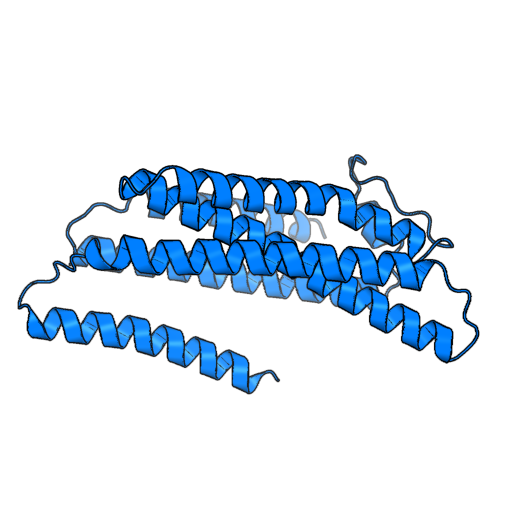 1190 C CA . ALA A 1 157 ? 9.396 -14.210 -7.983 1.00 84.81 157 ALA A CA 1
ATOM 1191 C C . ALA A 1 157 ? 10.869 -14.562 -8.253 1.00 84.81 157 ALA A C 1
ATOM 1193 O O . ALA A 1 157 ? 11.677 -13.666 -8.491 1.00 84.81 157 ALA A O 1
ATOM 1194 N N . GLU A 1 158 ? 11.211 -15.852 -8.261 1.00 86.50 158 GLU A N 1
ATOM 1195 C CA . GLU A 1 158 ? 12.569 -16.323 -8.542 1.00 86.50 158 GLU A CA 1
ATOM 1196 C C . GLU A 1 158 ? 12.941 -16.083 -10.006 1.00 86.50 158 GLU A C 1
ATOM 1198 O O . GLU A 1 158 ? 13.988 -15.508 -10.290 1.00 86.50 158 GLU A O 1
ATOM 1203 N N . LYS A 1 159 ? 12.045 -16.423 -10.940 1.00 88.88 159 LYS A N 1
ATOM 1204 C CA . LYS A 1 159 ? 12.240 -16.164 -12.373 1.00 88.88 159 LYS A CA 1
ATOM 1205 C C . LYS A 1 159 ? 12.354 -14.671 -12.681 1.00 88.88 159 LYS A C 1
ATOM 1207 O O . LYS A 1 159 ? 13.163 -14.284 -13.519 1.00 88.88 159 LYS A O 1
ATOM 1212 N N . LEU A 1 160 ? 11.557 -13.834 -12.012 1.00 87.12 160 LEU A N 1
ATOM 1213 C CA . LEU A 1 160 ? 11.619 -12.382 -12.160 1.00 87.12 160 LEU A CA 1
ATOM 1214 C C . LEU A 1 160 ? 12.974 -11.853 -11.677 1.00 87.12 160 LEU A C 1
ATOM 1216 O O . LEU A 1 160 ? 13.630 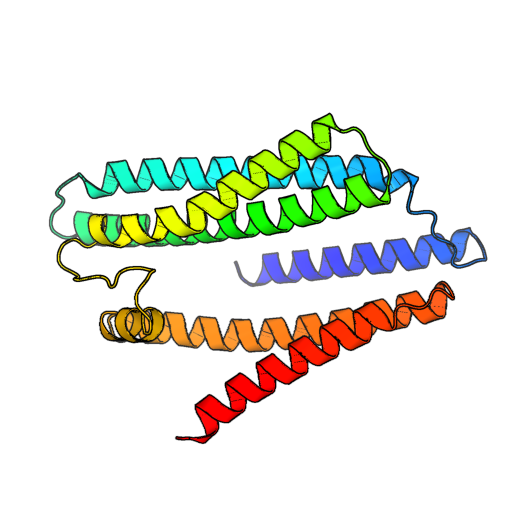-11.119 -12.409 1.00 87.12 160 LEU A O 1
ATOM 1220 N N . LEU A 1 161 ? 13.423 -12.279 -10.491 1.00 88.50 161 LEU A N 1
ATOM 1221 C CA . LEU A 1 161 ? 14.739 -11.915 -9.965 1.00 88.50 161 LEU A CA 1
ATOM 1222 C C . LEU A 1 161 ? 15.881 -12.447 -10.832 1.00 88.50 161 LEU A C 1
ATOM 1224 O O . LEU A 1 161 ? 16.887 -11.764 -10.962 1.00 88.50 161 LEU A O 1
ATOM 1228 N N . ALA A 1 162 ? 15.753 -13.633 -11.425 1.00 88.00 162 ALA A N 1
ATOM 1229 C CA . ALA A 1 162 ? 16.785 -14.212 -12.279 1.00 88.00 162 ALA A CA 1
ATOM 1230 C C . ALA A 1 162 ? 17.023 -13.389 -13.553 1.00 88.00 162 ALA A C 1
ATOM 1232 O O . ALA A 1 162 ? 18.156 -13.331 -14.023 1.00 88.00 162 ALA A O 1
ATOM 1233 N N . MET A 1 163 ? 15.980 -12.740 -14.083 1.00 87.00 163 MET A N 1
ATOM 1234 C CA . MET A 1 163 ? 16.087 -11.911 -15.285 1.00 87.00 163 MET A CA 1
ATOM 1235 C C . MET A 1 163 ? 16.413 -10.438 -15.037 1.00 87.00 163 MET A C 1
ATOM 1237 O O . MET A 1 163 ? 16.752 -9.731 -15.984 1.00 87.00 163 MET A O 1
ATOM 1241 N N . SER A 1 164 ? 16.259 -9.952 -13.809 1.00 86.56 164 SER A N 1
ATOM 1242 C CA . SER A 1 164 ? 16.722 -8.612 -13.456 1.00 86.56 164 SER A CA 1
ATOM 1243 C C . SER A 1 164 ? 18.244 -8.535 -13.537 1.00 86.56 164 SER A C 1
ATOM 1245 O O . SER A 1 164 ? 18.936 -9.519 -13.280 1.00 86.56 164 SER A O 1
ATOM 1247 N N . ASP A 1 165 ? 18.770 -7.361 -13.865 1.00 88.19 165 ASP A N 1
ATOM 1248 C CA . ASP A 1 165 ? 20.209 -7.108 -13.770 1.00 88.19 165 ASP A CA 1
ATOM 1249 C C . ASP A 1 165 ? 20.660 -7.062 -12.293 1.00 88.19 165 ASP A C 1
ATOM 1251 O O . ASP A 1 165 ? 19.852 -6.852 -11.382 1.00 88.19 165 ASP A O 1
ATOM 1255 N N . ASP A 1 166 ? 21.951 -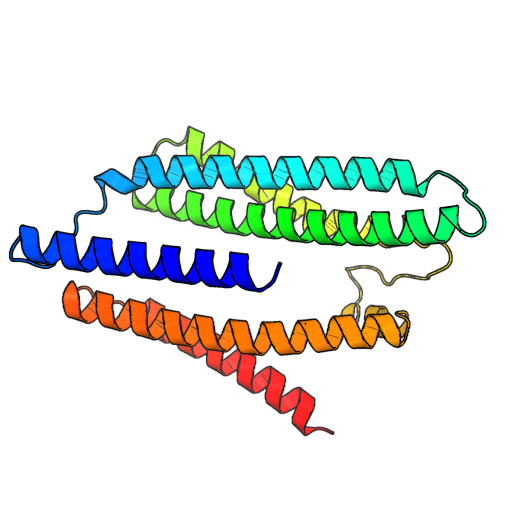7.247 -12.026 1.00 89.06 166 ASP A N 1
ATOM 1256 C CA . ASP A 1 166 ? 22.525 -7.251 -10.679 1.00 89.06 166 ASP A CA 1
ATOM 1257 C C . ASP A 1 166 ? 22.276 -5.925 -9.941 1.00 89.06 166 ASP A C 1
ATOM 1259 O O . ASP A 1 166 ? 21.994 -5.925 -8.735 1.00 89.06 166 ASP A O 1
ATOM 1263 N N . GLY A 1 167 ? 22.283 -4.797 -10.661 1.00 89.00 167 GLY A N 1
ATOM 1264 C CA . GLY A 1 167 ? 21.895 -3.495 -10.116 1.00 89.00 167 GLY A CA 1
ATOM 1265 C C . GLY A 1 167 ? 20.428 -3.450 -9.663 1.00 89.00 167 GLY A C 1
ATOM 1266 O O . GLY A 1 167 ? 20.132 -3.021 -8.542 1.00 89.00 167 GLY A O 1
ATOM 1267 N N . GLU A 1 168 ? 19.504 -3.943 -10.494 1.00 87.75 168 GLU A N 1
ATOM 1268 C CA . GLU A 1 168 ? 18.072 -4.027 -10.174 1.00 87.75 168 GLU A CA 1
ATOM 1269 C C . GLU A 1 168 ? 17.822 -4.966 -8.985 1.00 87.75 168 GLU A C 1
ATOM 1271 O O . GLU A 1 168 ? 17.129 -4.588 -8.035 1.00 87.75 168 GLU A O 1
ATOM 1276 N N . LYS A 1 169 ? 18.447 -6.154 -8.978 1.00 91.69 169 LYS A N 1
ATOM 1277 C CA . LYS A 1 169 ? 18.369 -7.111 -7.863 1.00 91.69 169 LYS A CA 1
ATOM 1278 C C . LYS A 1 169 ? 18.840 -6.481 -6.561 1.00 91.69 169 LYS A C 1
ATOM 1280 O O . LYS A 1 169 ? 18.168 -6.625 -5.538 1.00 91.69 169 LYS A O 1
ATOM 1285 N N . HIS A 1 170 ? 19.960 -5.757 -6.583 1.00 92.56 170 HIS A N 1
ATOM 1286 C CA . HIS A 1 170 ? 20.487 -5.088 -5.396 1.00 92.56 170 HIS A CA 1
ATOM 1287 C C . HIS A 1 170 ? 19.480 -4.084 -4.816 1.00 92.56 170 HIS A C 1
ATOM 1289 O O . HIS A 1 170 ? 19.226 -4.071 -3.606 1.00 92.56 170 HIS A O 1
ATOM 1295 N N . VAL A 1 171 ? 18.853 -3.274 -5.675 1.00 92.19 171 VAL A N 1
ATOM 1296 C CA . VAL A 1 171 ? 17.836 -2.298 -5.260 1.00 92.19 171 VAL A CA 1
ATOM 1297 C C . VAL A 1 171 ? 16.572 -2.992 -4.744 1.00 92.19 171 VAL A C 1
ATOM 1299 O O . VAL A 1 171 ? 16.074 -2.619 -3.679 1.00 92.19 171 VAL A O 1
ATOM 1302 N N . MET A 1 172 ? 16.073 -4.016 -5.443 1.00 91.88 172 MET A N 1
ATOM 1303 C CA . MET A 1 172 ? 14.867 -4.761 -5.063 1.00 91.88 172 MET A CA 1
ATOM 1304 C C . MET A 1 172 ? 15.041 -5.494 -3.731 1.00 91.88 172 MET A C 1
ATOM 1306 O O . MET A 1 172 ? 14.229 -5.312 -2.824 1.00 91.88 172 MET A O 1
ATOM 1310 N N . LEU A 1 173 ? 16.115 -6.272 -3.571 1.00 91.69 173 LEU A N 1
ATOM 1311 C CA . LEU A 1 173 ? 16.396 -7.024 -2.344 1.00 91.69 173 LEU A CA 1
ATOM 1312 C C . LEU A 1 173 ? 16.687 -6.087 -1.166 1.00 91.69 173 LEU A C 1
ATOM 1314 O O . LEU A 1 173 ? 16.178 -6.293 -0.061 1.00 91.69 173 LEU A O 1
ATOM 1318 N N . GLY A 1 174 ? 17.442 -5.010 -1.398 1.00 93.81 174 GLY A N 1
ATOM 1319 C CA . GLY A 1 174 ? 17.676 -3.979 -0.389 1.00 93.81 174 GLY A CA 1
ATOM 1320 C C . GLY A 1 174 ? 16.386 -3.264 0.033 1.00 93.81 174 GLY A C 1
ATOM 1321 O O . GLY A 1 174 ? 16.209 -2.947 1.213 1.00 93.81 174 GLY A O 1
ATOM 1322 N N . GLY A 1 175 ? 15.471 -3.023 -0.910 1.00 91.75 175 GLY A N 1
ATOM 1323 C CA . GLY A 1 175 ? 14.131 -2.494 -0.655 1.00 91.75 175 GLY A CA 1
ATOM 1324 C C . GLY A 1 175 ? 13.256 -3.464 0.139 1.00 91.75 175 GLY A C 1
ATOM 1325 O O . GLY A 1 175 ? 12.629 -3.056 1.120 1.00 91.75 175 GLY A O 1
ATOM 1326 N N . LEU A 1 176 ? 13.271 -4.748 -0.225 1.00 92.25 176 LEU A N 1
ATOM 1327 C CA . LEU A 1 176 ? 12.534 -5.816 0.451 1.00 92.25 176 LEU A CA 1
ATOM 1328 C C . LEU A 1 176 ? 12.975 -5.960 1.911 1.00 92.25 176 LEU A C 1
ATOM 1330 O O . LEU A 1 176 ? 12.132 -5.948 2.805 1.00 92.25 176 LEU A O 1
ATOM 1334 N N . TYR A 1 177 ? 14.285 -6.002 2.174 1.00 91.62 177 TYR A N 1
ATOM 1335 C CA . TYR A 1 177 ? 14.813 -6.111 3.536 1.00 91.62 177 TYR A CA 1
ATOM 1336 C C . TYR A 1 177 ? 14.442 -4.899 4.405 1.00 91.62 177 TYR A C 1
ATOM 1338 O O . TYR A 1 177 ? 13.974 -5.051 5.534 1.00 91.62 177 TYR A O 1
ATOM 1346 N N . LYS A 1 178 ? 14.569 -3.676 3.869 1.00 91.69 178 LYS A N 1
ATOM 1347 C CA . LYS A 1 178 ? 14.141 -2.454 4.577 1.00 91.69 178 LYS A CA 1
ATOM 1348 C C . LYS A 1 178 ? 12.638 -2.452 4.859 1.00 91.69 178 LYS A C 1
ATOM 1350 O O . LYS A 1 178 ? 12.225 -2.040 5.942 1.00 91.69 178 LYS A O 1
ATOM 1355 N N . SER A 1 179 ? 11.833 -2.923 3.909 1.00 91.94 179 SER A N 1
ATOM 1356 C CA . SER A 1 179 ? 10.379 -3.026 4.058 1.00 91.94 179 SER A CA 1
ATOM 1357 C C . SER A 1 179 ? 9.998 -4.066 5.108 1.00 91.94 179 SER A C 1
ATOM 1359 O O . SER A 1 179 ? 9.146 -3.787 5.943 1.00 91.94 179 SER A O 1
ATOM 1361 N N . PHE A 1 180 ? 10.687 -5.209 5.147 1.00 92.44 180 PHE A N 1
ATOM 1362 C CA . PHE A 1 180 ? 10.515 -6.229 6.180 1.00 92.44 180 PHE A CA 1
ATOM 1363 C C . PHE A 1 180 ? 10.814 -5.689 7.588 1.00 92.44 180 PHE A C 1
ATOM 1365 O O . PHE A 1 180 ? 10.016 -5.880 8.507 1.00 92.44 180 PHE A O 1
ATOM 1372 N N . LEU A 1 181 ? 11.916 -4.952 7.766 1.00 89.69 181 LEU A N 1
ATOM 1373 C CA . LEU A 1 181 ? 12.239 -4.311 9.049 1.00 89.69 181 LEU A CA 1
ATOM 1374 C C . LEU A 1 181 ? 11.195 -3.257 9.448 1.00 89.69 181 LEU A C 1
ATOM 1376 O O . LEU A 1 181 ? 10.763 -3.205 10.603 1.00 89.69 181 LEU A O 1
ATOM 1380 N N . SER A 1 182 ? 10.763 -2.429 8.492 1.00 87.00 182 SER A N 1
ATOM 1381 C CA . SER A 1 182 ? 9.735 -1.412 8.727 1.00 87.00 182 SER A CA 1
ATOM 1382 C C . SER A 1 182 ? 8.392 -2.045 9.091 1.00 87.00 182 SER A C 1
ATOM 1384 O O . SER A 1 182 ? 7.744 -1.586 10.026 1.00 87.00 182 SER A O 1
ATOM 1386 N N . MET A 1 183 ? 7.986 -3.108 8.393 1.00 92.50 183 MET A N 1
ATOM 1387 C CA . MET A 1 183 ? 6.760 -3.856 8.667 1.00 92.50 183 MET A CA 1
ATOM 1388 C C . MET A 1 183 ? 6.775 -4.403 10.094 1.00 92.50 183 MET A C 1
ATOM 1390 O O . MET A 1 183 ? 5.845 -4.142 10.846 1.00 92.50 183 MET A O 1
ATOM 1394 N N . ASN A 1 184 ? 7.854 -5.074 10.505 1.00 89.44 184 ASN A N 1
ATOM 1395 C CA . ASN A 1 184 ? 7.995 -5.581 11.872 1.00 89.44 184 ASN A CA 1
ATOM 1396 C C . ASN A 1 184 ? 7.896 -4.478 12.930 1.00 89.44 184 ASN A C 1
ATOM 1398 O O . ASN A 1 184 ? 7.188 -4.628 13.924 1.00 89.44 184 ASN A O 1
ATOM 1402 N N . THR A 1 185 ? 8.559 -3.345 12.690 1.00 87.69 185 THR A N 1
ATOM 1403 C CA . THR A 1 185 ? 8.506 -2.186 13.593 1.00 87.69 185 THR A CA 1
ATOM 1404 C C . THR A 1 185 ? 7.080 -1.637 13.717 1.00 87.69 185 THR A C 1
ATOM 1406 O O . THR A 1 185 ? 6.635 -1.312 14.817 1.00 87.69 185 THR A O 1
ATOM 1409 N N . LEU A 1 186 ? 6.343 -1.557 12.604 1.00 89.69 186 LEU A N 1
ATOM 1410 C CA . LEU A 1 186 ? 4.962 -1.073 12.582 1.00 89.69 186 LEU A CA 1
ATOM 1411 C C . LEU A 1 186 ? 3.983 -2.062 13.224 1.00 89.69 186 LEU A C 1
ATOM 1413 O O . LEU A 1 186 ? 3.108 -1.622 13.961 1.00 89.69 186 LEU A O 1
ATOM 1417 N N . LEU A 1 187 ? 4.134 -3.372 13.001 1.00 92.12 187 LEU A N 1
ATOM 1418 C CA . LEU A 1 187 ? 3.296 -4.394 13.644 1.00 92.12 187 LEU A CA 1
ATOM 1419 C C . LEU A 1 187 ? 3.499 -4.400 15.164 1.00 92.12 187 LEU A C 1
ATOM 1421 O O . LEU A 1 187 ? 2.525 -4.432 15.913 1.00 92.12 187 LEU A O 1
ATOM 1425 N N . PHE A 1 188 ? 4.747 -4.280 15.624 1.00 86.00 188 PHE A N 1
ATOM 1426 C CA . PHE A 1 188 ? 5.044 -4.110 17.045 1.00 86.00 188 PHE A CA 1
ATOM 1427 C C . PHE A 1 188 ? 4.407 -2.830 17.609 1.00 86.00 188 PHE A C 1
ATOM 1429 O O . PHE A 1 188 ? 3.730 -2.871 18.635 1.00 86.00 188 PHE A O 1
ATOM 1436 N N . GLY A 1 189 ? 4.553 -1.700 16.906 1.00 84.12 189 GLY A N 1
ATOM 1437 C CA . GLY A 1 189 ? 3.895 -0.445 17.274 1.00 84.12 189 GLY A CA 1
ATOM 1438 C C . GLY A 1 189 ? 2.366 -0.557 17.324 1.00 84.12 189 GLY A C 1
ATOM 1439 O O . GLY A 1 189 ? 1.748 -0.028 18.243 1.00 84.12 189 GLY A O 1
ATOM 1440 N N . ALA A 1 190 ? 1.750 -1.291 16.394 1.00 89.25 190 ALA A N 1
ATOM 1441 C CA . ALA A 1 190 ? 0.309 -1.531 16.369 1.00 89.25 190 ALA A CA 1
ATOM 1442 C C . ALA A 1 190 ? -0.167 -2.354 17.577 1.00 89.25 190 ALA A C 1
ATOM 1444 O O . ALA A 1 190 ? -1.189 -2.013 18.168 1.00 89.25 190 ALA A O 1
ATOM 1445 N N . ILE A 1 191 ? 0.589 -3.379 17.995 1.00 90.25 191 ILE A N 1
ATOM 1446 C CA . ILE A 1 191 ? 0.302 -4.130 19.230 1.00 90.25 191 ILE A CA 1
ATOM 1447 C C . ILE A 1 191 ? 0.326 -3.195 20.444 1.00 90.25 191 ILE A C 1
ATOM 1449 O O . ILE A 1 191 ? -0.598 -3.236 21.255 1.00 90.25 191 ILE A O 1
ATOM 1453 N N . LEU A 1 192 ? 1.340 -2.330 20.560 1.00 84.06 192 LEU A N 1
ATOM 1454 C CA . LEU A 1 192 ? 1.427 -1.366 21.663 1.00 84.06 192 LEU A CA 1
ATOM 1455 C C . LEU A 1 192 ? 0.250 -0.383 21.667 1.00 84.06 192 LEU A C 1
ATOM 1457 O O . LEU A 1 192 ? -0.309 -0.113 22.728 1.00 84.06 192 LEU A O 1
ATOM 1461 N N . LEU A 1 193 ? -0.152 0.121 20.496 1.00 85.50 193 LEU A N 1
ATOM 1462 C CA . LEU A 1 193 ? -1.302 1.018 20.365 1.00 85.50 193 LEU A CA 1
ATOM 1463 C C . LEU A 1 193 ? -2.615 0.331 20.758 1.00 85.50 193 LEU A C 1
ATOM 1465 O O . LEU A 1 193 ? -3.406 0.919 21.492 1.00 85.50 193 LEU A O 1
ATOM 1469 N N . LEU A 1 194 ? -2.838 -0.913 20.322 1.00 87.19 194 LEU A N 1
ATOM 1470 C CA . LEU A 1 194 ? -4.024 -1.685 20.702 1.00 87.19 194 LEU A CA 1
ATOM 1471 C C . LEU A 1 194 ? -4.041 -2.014 22.193 1.00 87.19 194 LEU A C 1
ATOM 1473 O O . LEU A 1 194 ? -5.097 -1.940 22.814 1.00 87.19 194 LEU A O 1
ATOM 1477 N N . LEU A 1 195 ? -2.889 -2.351 22.777 1.00 83.00 195 LEU A N 1
ATOM 1478 C CA . LEU A 1 195 ? -2.765 -2.594 24.212 1.00 83.00 195 LEU A CA 1
ATOM 1479 C C . LEU A 1 195 ? -3.090 -1.326 25.001 1.00 83.00 195 LEU A C 1
ATOM 1481 O O . LEU A 1 195 ? -3.903 -1.375 25.920 1.00 83.00 195 LEU A O 1
ATOM 1485 N N . PHE A 1 196 ? -2.514 -0.187 24.610 1.00 80.56 196 PHE A N 1
ATOM 1486 C CA . PHE A 1 196 ? -2.813 1.100 25.230 1.00 80.56 196 PHE A CA 1
ATOM 1487 C C . PHE A 1 196 ? -4.306 1.433 25.127 1.00 80.56 196 PHE A C 1
ATOM 1489 O O . PHE A 1 196 ? -4.940 1.712 26.141 1.00 80.56 196 PHE A O 1
ATOM 1496 N N . TYR A 1 197 ? -4.894 1.320 23.931 1.00 82.31 197 TYR A N 1
ATOM 1497 C CA . TYR A 1 197 ? -6.327 1.536 23.733 1.00 82.31 197 TYR A CA 1
ATOM 1498 C C . TYR A 1 197 ? -7.175 0.585 24.587 1.00 82.31 197 TYR A C 1
ATOM 1500 O O . TYR A 1 197 ? -8.153 1.019 25.190 1.00 82.31 197 TYR A O 1
ATOM 1508 N N . SER A 1 198 ? -6.797 -0.691 24.688 1.00 82.88 198 SER 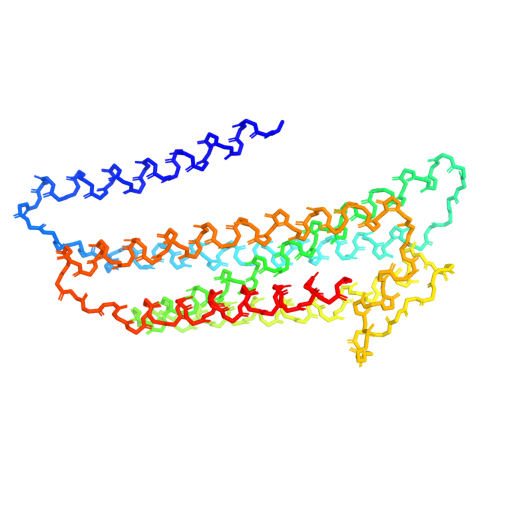A N 1
ATOM 1509 C CA . SER A 1 198 ? -7.527 -1.694 25.467 1.00 82.88 198 SER A CA 1
ATOM 1510 C C . SER A 1 198 ? -7.525 -1.384 26.965 1.00 82.88 198 SER A C 1
ATOM 1512 O O . SER A 1 198 ? -8.576 -1.439 27.598 1.00 82.88 198 SER A O 1
ATOM 1514 N N . VAL A 1 199 ? -6.373 -0.993 27.522 1.00 79.25 199 VAL A N 1
ATOM 1515 C CA . VAL A 1 199 ? -6.254 -0.618 28.942 1.00 79.25 199 VAL A CA 1
ATOM 1516 C C . VAL A 1 199 ? -7.015 0.676 29.233 1.00 79.25 199 VAL A C 1
ATOM 1518 O O . VAL A 1 199 ? -7.702 0.755 30.246 1.00 79.25 199 VAL A O 1
ATOM 1521 N N . MET A 1 200 ? -6.921 1.676 28.352 1.00 75.00 200 MET A N 1
ATOM 1522 C CA . MET A 1 200 ? -7.561 2.978 28.571 1.00 75.00 200 MET A CA 1
ATOM 1523 C C . MET A 1 200 ? -9.085 2.934 28.394 1.00 75.00 200 MET A C 1
ATOM 1525 O O . MET A 1 200 ? -9.810 3.530 29.182 1.00 75.00 200 MET A O 1
ATOM 1529 N N . SER A 1 201 ? -9.581 2.231 27.371 1.00 78.19 201 SER A N 1
ATOM 1530 C CA . SER A 1 201 ? -11.021 2.152 27.073 1.00 78.19 201 SER A CA 1
ATOM 1531 C C . SER A 1 201 ? -11.755 1.064 27.862 1.00 78.19 201 SER A C 1
ATOM 1533 O O . SER A 1 201 ? -12.983 1.029 27.858 1.00 78.19 201 SER A O 1
ATOM 1535 N N . GLY A 1 202 ? -11.027 0.122 28.473 1.00 78.94 202 GLY A N 1
ATOM 1536 C CA . GLY A 1 202 ? -11.597 -1.087 29.074 1.00 78.94 202 GLY A CA 1
ATOM 1537 C C . GLY A 1 202 ? -12.167 -2.087 28.057 1.00 78.94 202 GLY A C 1
ATOM 1538 O O . GLY A 1 202 ? -12.673 -3.138 28.450 1.00 78.94 202 GLY A O 1
ATOM 1539 N N . THR A 1 203 ? -12.086 -1.799 26.750 1.00 83.19 203 THR A N 1
ATOM 1540 C CA . THR A 1 203 ? -12.544 -2.711 25.695 1.00 83.19 203 THR A CA 1
ATOM 1541 C C . THR A 1 203 ? -11.455 -3.721 25.349 1.00 83.19 203 THR A C 1
ATOM 1543 O O . THR A 1 203 ? -10.289 -3.372 25.154 1.00 83.19 203 THR A O 1
ATOM 1546 N N . SER A 1 204 ? -11.813 -5.002 25.264 1.00 87.44 204 SER A N 1
ATOM 1547 C CA . SER A 1 204 ? -10.845 -6.052 24.934 1.00 87.44 204 SER A CA 1
ATOM 1548 C C . SER A 1 204 ? -10.428 -5.978 23.463 1.00 87.44 204 SER A C 1
ATOM 1550 O O . SER A 1 204 ? -11.260 -6.134 22.573 1.00 87.44 204 SER A O 1
ATOM 1552 N N . GLN A 1 205 ? -9.126 -5.807 23.214 1.00 90.81 205 GLN A N 1
ATOM 1553 C CA . GLN A 1 205 ? -8.519 -5.864 21.873 1.00 90.81 205 GLN A CA 1
ATOM 1554 C C . GLN A 1 205 ? -7.697 -7.144 21.647 1.00 90.81 205 GLN A C 1
ATOM 1556 O O . GLN A 1 205 ? -6.893 -7.223 20.715 1.00 90.81 205 GLN A O 1
ATOM 1561 N N . LEU A 1 206 ? -7.891 -8.164 22.494 1.00 91.50 206 LEU A N 1
ATOM 1562 C CA . LEU A 1 206 ? -7.083 -9.388 22.496 1.00 91.50 206 LEU A CA 1
ATOM 1563 C C . LEU A 1 206 ? -7.064 -10.088 21.134 1.00 91.50 206 LEU A C 1
ATOM 1565 O O . LEU A 1 206 ? -6.002 -10.510 20.687 1.00 91.50 206 LEU A O 1
ATOM 1569 N N . VAL A 1 207 ? -8.207 -10.162 20.444 1.00 93.38 207 VAL A N 1
ATOM 1570 C CA . VAL A 1 207 ? -8.297 -10.797 19.118 1.00 93.38 207 VAL A CA 1
ATOM 1571 C C . VAL A 1 207 ? -7.386 -10.095 18.105 1.00 93.38 207 VAL A C 1
ATOM 1573 O O . VAL A 1 207 ? -6.634 -10.761 17.392 1.00 93.38 207 VAL A O 1
ATOM 1576 N N . GLY A 1 208 ? -7.394 -8.758 18.070 1.00 93.44 208 GLY A N 1
ATOM 1577 C CA . GLY A 1 208 ? -6.525 -7.976 17.188 1.00 93.44 208 GLY A CA 1
ATOM 1578 C C . GLY A 1 208 ? -5.045 -8.151 17.533 1.00 93.44 208 GLY A C 1
ATOM 1579 O O . GLY A 1 208 ? -4.229 -8.403 16.647 1.00 93.44 208 GLY A O 1
ATOM 1580 N N . ILE A 1 209 ? -4.710 -8.111 18.826 1.00 93.06 209 ILE A N 1
ATOM 1581 C CA . ILE A 1 209 ? -3.338 -8.300 19.319 1.00 93.06 209 ILE A CA 1
ATOM 1582 C C . ILE A 1 209 ? -2.801 -9.685 18.937 1.00 93.06 209 ILE A C 1
ATOM 1584 O O . ILE A 1 209 ? -1.722 -9.776 18.351 1.00 93.06 209 ILE A O 1
ATOM 1588 N N . PHE A 1 210 ? -3.550 -10.758 19.209 1.00 95.12 210 PHE A N 1
ATOM 1589 C CA . PHE A 1 210 ? -3.127 -12.119 18.867 1.00 95.12 210 PHE A CA 1
ATOM 1590 C C . PHE A 1 210 ? -3.012 -12.331 17.357 1.00 95.12 210 PHE A C 1
ATOM 1592 O O . PHE A 1 210 ? -2.073 -12.985 16.907 1.00 95.12 210 PHE A O 1
ATOM 1599 N N . THR A 1 211 ? -3.912 -11.739 16.568 1.00 97.00 211 THR A N 1
ATOM 1600 C CA . THR A 1 211 ? -3.851 -11.819 15.102 1.00 97.00 211 THR A CA 1
ATOM 1601 C C . THR A 1 211 ? -2.578 -11.160 14.569 1.00 97.00 211 THR A C 1
ATOM 1603 O O . THR A 1 211 ? -1.848 -11.768 13.787 1.00 97.00 211 THR A O 1
ATOM 1606 N N . ILE A 1 212 ? -2.259 -9.945 15.030 1.00 96.25 212 ILE A N 1
ATOM 1607 C CA . ILE A 1 212 ? -1.037 -9.239 14.620 1.00 96.25 212 ILE A CA 1
ATOM 1608 C C . ILE A 1 212 ? 0.212 -9.997 15.085 1.00 96.25 212 ILE A C 1
ATOM 1610 O O . ILE A 1 212 ? 1.155 -10.148 14.308 1.00 96.25 212 ILE A O 1
ATOM 1614 N N . ALA A 1 213 ? 0.212 -10.522 16.314 1.00 95.75 213 ALA A N 1
ATOM 1615 C CA . ALA A 1 213 ? 1.316 -11.317 16.841 1.00 95.75 213 ALA A CA 1
ATOM 1616 C C . ALA A 1 213 ? 1.557 -12.592 16.015 1.00 95.75 213 ALA A C 1
ATOM 1618 O O . ALA A 1 213 ? 2.705 -12.909 15.710 1.00 95.75 213 ALA A O 1
ATOM 1619 N N . ALA A 1 214 ? 0.496 -13.289 15.593 1.00 96.81 214 ALA A N 1
ATOM 1620 C CA . ALA A 1 214 ? 0.599 -14.465 14.731 1.00 96.81 214 ALA A CA 1
ATOM 1621 C C . ALA A 1 214 ? 1.163 -14.117 13.344 1.00 96.81 214 ALA A C 1
ATOM 1623 O O . ALA A 1 214 ? 2.088 -14.782 12.881 1.00 96.81 214 ALA A O 1
ATOM 1624 N N . ILE A 1 215 ? 0.669 -13.046 12.708 1.00 96.25 215 ILE A N 1
ATOM 1625 C CA . ILE A 1 215 ? 1.198 -12.555 11.421 1.00 96.25 215 ILE A CA 1
ATOM 1626 C C . ILE A 1 215 ? 2.686 -12.224 11.553 1.00 96.25 215 ILE A C 1
ATOM 1628 O O . ILE A 1 215 ? 3.498 -12.653 10.733 1.00 96.25 215 ILE A O 1
ATOM 1632 N N . MET A 1 216 ? 3.053 -11.492 12.607 1.00 94.12 216 MET A N 1
ATOM 1633 C CA . MET A 1 216 ? 4.435 -11.116 12.881 1.00 94.12 216 MET A CA 1
ATOM 1634 C C . MET A 1 216 ? 5.313 -12.353 13.110 1.00 94.12 216 MET A C 1
ATOM 1636 O O . MET A 1 216 ? 6.393 -12.443 12.526 1.00 94.12 216 MET A O 1
ATOM 1640 N N . ALA A 1 217 ? 4.856 -13.332 13.894 1.00 95.69 217 ALA A N 1
ATOM 1641 C CA . ALA A 1 217 ? 5.586 -14.574 14.131 1.00 95.69 217 ALA A CA 1
ATOM 1642 C C . ALA A 1 217 ? 5.813 -15.351 12.826 1.00 95.69 217 ALA A C 1
ATOM 1644 O O . ALA A 1 217 ? 6.956 -15.659 12.499 1.00 95.69 217 ALA A O 1
ATOM 1645 N N . ILE A 1 218 ? 4.758 -15.583 12.036 1.00 96.44 218 ILE A N 1
ATOM 1646 C CA . ILE A 1 218 ? 4.841 -16.312 10.761 1.00 96.44 218 ILE A CA 1
ATOM 1647 C C . ILE A 1 218 ? 5.803 -15.613 9.794 1.00 96.44 218 ILE A C 1
ATOM 1649 O O . ILE A 1 218 ? 6.680 -16.269 9.234 1.00 96.44 218 ILE A O 1
ATOM 1653 N N . ALA A 1 219 ? 5.687 -14.292 9.628 1.00 93.69 219 ALA A N 1
ATOM 1654 C CA . ALA A 1 219 ? 6.548 -13.530 8.726 1.00 93.69 219 ALA A CA 1
ATOM 1655 C C . ALA A 1 219 ? 8.031 -13.618 9.129 1.00 93.69 219 ALA A C 1
ATOM 1657 O O . ALA A 1 219 ? 8.896 -13.817 8.273 1.00 93.69 219 ALA A O 1
ATOM 1658 N N . ASN A 1 220 ? 8.338 -13.521 10.429 1.00 94.00 220 ASN A N 1
ATOM 1659 C CA . ASN A 1 220 ? 9.708 -13.678 10.923 1.00 94.00 220 ASN A CA 1
ATOM 1660 C C . ASN A 1 220 ? 10.218 -15.107 10.760 1.00 94.00 220 ASN A C 1
ATOM 1662 O O . ASN A 1 220 ? 11.347 -15.298 10.317 1.00 94.00 220 ASN A O 1
ATOM 1666 N N . THR A 1 221 ? 9.401 -16.109 11.082 1.00 94.50 221 THR A N 1
ATOM 1667 C CA . THR A 1 221 ? 9.770 -17.516 10.926 1.00 94.50 221 THR A CA 1
ATOM 1668 C C . THR A 1 221 ? 10.072 -17.843 9.468 1.00 94.50 221 THR A C 1
ATOM 1670 O O . THR A 1 221 ? 11.121 -18.417 9.190 1.00 94.50 221 THR A O 1
ATOM 1673 N N . GLN A 1 222 ? 9.211 -17.437 8.530 1.00 91.75 222 GLN A N 1
ATOM 1674 C CA . GLN A 1 222 ? 9.435 -17.646 7.098 1.00 91.75 222 GLN A CA 1
ATOM 1675 C C . GLN A 1 222 ? 10.741 -16.999 6.634 1.00 91.75 222 GLN A C 1
ATOM 1677 O O . GLN A 1 222 ? 11.562 -17.668 6.010 1.00 91.75 222 GLN A O 1
ATOM 1682 N N . TYR A 1 223 ? 10.964 -15.730 6.989 1.00 91.12 223 TYR A N 1
ATOM 1683 C CA . TYR A 1 223 ? 12.187 -15.018 6.627 1.00 91.12 223 TYR A CA 1
ATOM 1684 C C . TYR A 1 223 ? 13.438 -15.705 7.191 1.00 91.12 223 TYR A C 1
ATOM 1686 O O . TYR A 1 223 ? 14.364 -16.013 6.442 1.00 91.12 223 TYR A O 1
ATOM 1694 N N . LEU A 1 224 ? 13.449 -16.003 8.496 1.00 91.56 224 LEU A N 1
ATOM 1695 C CA . LEU A 1 224 ? 14.591 -16.615 9.175 1.00 91.56 224 LEU A CA 1
ATOM 1696 C C . LEU A 1 224 ? 14.888 -18.025 8.661 1.00 91.56 224 LEU A C 1
ATOM 1698 O O . LEU A 1 224 ? 16.054 -18.354 8.476 1.00 91.56 224 LEU A O 1
ATOM 1702 N N . ILE A 1 225 ? 13.869 -18.846 8.388 1.00 93.00 225 ILE A N 1
ATOM 1703 C CA . ILE A 1 225 ? 14.065 -20.178 7.795 1.00 93.00 225 ILE A CA 1
ATOM 1704 C C . ILE A 1 225 ? 14.718 -20.059 6.416 1.00 93.00 225 ILE A C 1
ATOM 1706 O O . ILE A 1 225 ? 15.655 -20.801 6.128 1.00 93.00 225 ILE A O 1
ATOM 1710 N N . HIS A 1 226 ? 14.259 -19.119 5.587 1.00 87.75 226 HIS A N 1
ATOM 1711 C CA . HIS A 1 226 ? 14.760 -18.969 4.224 1.00 87.75 226 HIS A CA 1
ATOM 1712 C C . HIS A 1 226 ? 16.215 -18.478 4.187 1.00 87.75 226 HIS A C 1
ATOM 1714 O O . HIS A 1 226 ? 17.003 -18.969 3.387 1.00 87.75 226 HIS A O 1
ATOM 1720 N N . ILE A 1 227 ? 16.606 -17.557 5.078 1.00 88.75 227 ILE A N 1
ATOM 1721 C CA . ILE A 1 227 ? 17.990 -17.047 5.124 1.00 88.75 227 ILE A CA 1
ATOM 1722 C C . ILE A 1 227 ? 18.950 -17.920 5.938 1.00 88.75 227 ILE A C 1
ATOM 1724 O O . ILE A 1 227 ? 20.160 -17.772 5.787 1.00 88.75 227 ILE A O 1
ATOM 1728 N N . ARG A 1 228 ? 18.445 -18.769 6.845 1.00 86.50 228 ARG A N 1
ATOM 1729 C CA . ARG A 1 228 ? 19.286 -19.652 7.670 1.00 86.50 228 ARG A CA 1
ATOM 1730 C C . ARG A 1 228 ? 19.933 -20.743 6.831 1.00 86.50 228 ARG A C 1
ATOM 1732 O O . ARG A 1 228 ? 21.035 -21.160 7.156 1.00 86.50 228 ARG A O 1
ATOM 1739 N N . ASN A 1 229 ? 19.268 -21.179 5.765 1.00 72.06 229 ASN A N 1
ATOM 1740 C CA . ASN A 1 229 ? 19.774 -22.197 4.844 1.00 72.06 229 ASN A CA 1
ATOM 1741 C C . ASN A 1 229 ? 20.800 -21.628 3.841 1.00 72.06 229 ASN A C 1
ATOM 1743 O O . ASN A 1 229 ? 20.847 -22.071 2.696 1.00 72.06 229 ASN A O 1
ATOM 1747 N N . LYS A 1 230 ? 21.574 -20.623 4.266 1.00 55.00 230 LYS A N 1
ATOM 1748 C CA . LYS A 1 230 ? 22.784 -20.194 3.566 1.00 55.00 230 LYS A CA 1
ATOM 1749 C C . LYS A 1 230 ? 23.872 -21.249 3.686 1.00 55.00 230 LYS A C 1
ATOM 1751 O O . LYS A 1 230 ? 23.991 -21.834 4.786 1.00 55.00 230 LYS A O 1
#

Organism: NCBI:txid221799

Sequence (230 aa):
MKNGMKIAIRMLIGAIIGFTVAHAAMEGSWQMDLQPLAYPVTLVLVAASVVSVLLTVYYYLKIRKSAGIELYGEDEDLAEGRMYRQYSDATLAGNLGMILGLAALSLIVIAGQSGWLALIAIAAMLVSVAMTFIMPGLMKKMYPERRFPSVSDKDYAEKLLAMSDDGEKHVMLGGLYKSFLSMNTLLFGAILLLLFYSVMSGTSQLVGIFTIAAIMAIANTQYLIHIRNK

Radius of gyration: 21.66 Å; chains: 1; bounding box: 48×40×64 Å

Foldseek 3Di:
DVPVVVVVVVVVVCCVVVVQVVVCVPPVANDDPCLVVLVVLLVVLLVLLQVLLVLLVVLVVVLVVLLPDDDDDPVLVVSLVVNVVSLVSSLVSLVSSQVSLVVSLVSCVVSVHDVVSNVSSVVSNVSSVVSVQVSVVSVCSSCVVFDQDHPPDPCNVVSNLVRDDPVVNVVVVVVVVVVLVVLLVVLVVVLVVLVVCCVRVVPDPPVVNVVSVVVSVVSVVVVCVVVVVD